Protein AF-A0AAD3GYH7-F1 (afdb_monomer_lite)

Radius of gyration: 20.12 Å; chains: 1; bounding box: 69×31×52 Å

Organism: NCBI:txid426638

Sequence (282 aa):
MHFDVDAKTNSNLFSILFFPHLLLQLSGFHFHIPSVRHPDGNRIWPQYRFEAILFFGRCIALLGLAWMRKVATFQSDGKDKSRPSIFPSFLIAMITTAGADIVASNYKKLGKNSRTLRDLNGPKGAILLMSSSLFHATLHSIMTCDRLSVQFAALSVVQLSAFGMTLRRKTIITQRQGVALYGLVLILGMIVIISELKRDETLYFGLTFGNIAALLRFHFRMNKYILWTAVAFFVSKMMQEQGFITVDEEWHVPSAVTTLILISYAIRYDWVLRKKLSLQQG

Secondary structure (DSSP, 8-state):
------HHHHHHHHHHHHHHHHHHHHHTTTS---SS--TT----SHHHHHHHHHHHHHHHHHHHHHHHHHHHHHHTTT---PPPPSHHHHHHHHHHHHHHHHHHHHHHHTT----TTTT-SS-HHHHHHHHHHHHHHHHHHHHTTT-HHHHHHHHHHHHHHHHHHHHHHTTSS-HHHHHHHHHHHHHHHHHHHHHHHHHTT-HHHHHHHHHHHHHHHHHS---HHHHHHHHHHHHHHHHHHS-HHHHHHHTHHHHHHHHHHHHHHHHHHHHHHHHHHHHT--

pLDDT: mean 87.56, std 10.87, range [31.67, 98.0]

Foldseek 3Di:
DDPPQPPVNLVVVCCVVVVVLVVLLVVLVVDDFDCADDPQLDPGHDLSNQLLVLLLVLLVQLLVQLSVVVVVCVVPVVPDPQDDQLVSNLVSLVVSVVSSVVSQVVCVVVVRHDDRLCSHPDQQLLSLVVVLLVLLLSLLSSVVSNPNQLSVLSSQLSSQLSVLVVCVVVVVDDSVVSSVSNVVSSVSSVVSSQVVCVVQLCNLVSLLLSLVLSCCCPPVVDDNVVSSVVSSVVVSVCSVPDPRNVPNVVSNVSNVVSVVVSSVVSVVVSVVVVVVVVVVVD

Structure (mmCIF, N/CA/C/O backbone):
data_AF-A0AAD3GYH7-F1
#
_entry.id   AF-A0AAD3GYH7-F1
#
loop_
_atom_site.group_PDB
_atom_site.id
_atom_site.type_symbol
_atom_site.label_atom_id
_atom_site.label_alt_id
_atom_site.label_comp_id
_atom_site.label_asym_id
_atom_site.label_entity_id
_atom_site.label_seq_id
_atom_site.pdbx_PDB_ins_code
_atom_site.Cartn_x
_atom_site.Cartn_y
_atom_site.Cartn_z
_atom_site.occupancy
_atom_site.B_iso_or_equiv
_atom_site.auth_seq_id
_atom_site.auth_comp_id
_atom_site.auth_asym_id
_atom_site.auth_atom_id
_atom_site.pdbx_PDB_model_num
ATOM 1 N N . MET A 1 1 ? 28.996 11.776 -8.123 1.00 31.67 1 MET A N 1
ATOM 2 C CA . MET A 1 1 ? 29.877 11.282 -7.046 1.00 31.67 1 MET A CA 1
ATOM 3 C C . MET A 1 1 ? 29.583 9.796 -6.878 1.00 31.67 1 MET A C 1
ATOM 5 O O . MET A 1 1 ? 28.601 9.442 -6.238 1.00 31.67 1 MET A O 1
ATOM 9 N N . HIS A 1 2 ? 30.321 8.942 -7.593 1.00 36.72 2 HIS A N 1
ATOM 10 C CA . HIS A 1 2 ? 30.209 7.488 -7.459 1.00 36.72 2 HIS A CA 1
ATOM 11 C C . HIS A 1 2 ? 30.945 7.113 -6.174 1.00 36.72 2 HIS A C 1
ATOM 13 O O . HIS A 1 2 ? 32.164 7.219 -6.114 1.00 36.72 2 HIS A O 1
ATOM 19 N N . PHE A 1 3 ? 30.209 6.775 -5.119 1.00 38.88 3 PHE A N 1
ATOM 20 C CA . PHE A 1 3 ? 30.824 6.137 -3.966 1.00 38.88 3 PHE A CA 1
ATOM 21 C C . PHE A 1 3 ? 31.056 4.673 -4.342 1.00 38.88 3 PHE A C 1
ATOM 23 O O . PHE A 1 3 ? 30.101 3.894 -4.362 1.00 38.88 3 PHE A O 1
ATOM 30 N N . ASP A 1 4 ? 32.302 4.314 -4.650 1.00 45.38 4 ASP A N 1
ATOM 31 C CA . ASP A 1 4 ? 32.760 2.924 -4.590 1.00 45.38 4 ASP A CA 1
ATOM 32 C C . ASP A 1 4 ? 32.765 2.510 -3.119 1.00 45.38 4 ASP A C 1
ATOM 34 O O . ASP A 1 4 ? 33.737 2.653 -2.381 1.00 45.38 4 ASP A O 1
ATOM 38 N N . VAL A 1 5 ? 31.589 2.109 -2.646 1.00 54.34 5 VAL A N 1
ATOM 39 C CA . VAL A 1 5 ? 31.423 1.571 -1.304 1.00 54.34 5 VAL A CA 1
ATOM 40 C C . VAL A 1 5 ? 31.742 0.088 -1.385 1.00 54.34 5 VAL A C 1
ATOM 42 O O . VAL A 1 5 ? 30.937 -0.680 -1.917 1.00 54.34 5 VAL A O 1
ATOM 45 N N . ASP A 1 6 ? 32.890 -0.313 -0.836 1.00 63.69 6 ASP A N 1
ATOM 46 C CA . ASP A 1 6 ? 33.255 -1.720 -0.661 1.00 63.69 6 ASP A CA 1
ATOM 47 C C . ASP A 1 6 ? 32.076 -2.530 -0.100 1.00 63.69 6 ASP A C 1
ATOM 49 O O . ASP A 1 6 ? 31.349 -2.083 0.798 1.00 63.69 6 ASP A O 1
ATOM 53 N N . ALA A 1 7 ? 31.901 -3.766 -0.578 1.00 60.34 7 ALA A N 1
ATOM 54 C CA . ALA A 1 7 ? 30.826 -4.668 -0.144 1.00 60.34 7 ALA A CA 1
ATOM 55 C C . ALA A 1 7 ? 30.747 -4.823 1.393 1.00 60.34 7 ALA A C 1
ATOM 57 O O . ALA A 1 7 ? 29.662 -4.973 1.963 1.00 60.34 7 ALA A O 1
ATOM 58 N N . LYS A 1 8 ? 31.891 -4.707 2.082 1.00 60.88 8 LYS A N 1
ATOM 59 C CA . LYS A 1 8 ? 31.992 -4.729 3.547 1.00 60.88 8 LYS A CA 1
ATOM 60 C C . LYS A 1 8 ? 31.379 -3.482 4.200 1.00 60.88 8 LYS A C 1
ATOM 62 O O . LYS A 1 8 ? 30.629 -3.599 5.169 1.00 60.88 8 LYS A O 1
ATOM 67 N N . THR A 1 9 ? 31.625 -2.302 3.638 1.00 68.81 9 THR A N 1
ATOM 68 C CA . THR A 1 9 ? 31.026 -1.033 4.084 1.00 68.81 9 THR A CA 1
ATOM 69 C C . THR A 1 9 ? 29.514 -1.029 3.842 1.00 68.81 9 THR A C 1
ATOM 71 O O . THR A 1 9 ? 28.746 -0.581 4.694 1.00 68.81 9 THR A O 1
ATOM 74 N N . ASN A 1 10 ? 29.069 -1.645 2.745 1.00 67.69 10 ASN A N 1
ATOM 75 C CA . ASN A 1 10 ? 27.655 -1.847 2.438 1.00 67.69 10 ASN A CA 1
ATOM 76 C C . ASN A 1 10 ? 26.942 -2.719 3.497 1.00 67.69 10 ASN A C 1
ATOM 78 O O . ASN A 1 10 ? 25.872 -2.346 3.979 1.00 67.69 10 ASN A O 1
ATOM 82 N N . SER A 1 11 ? 27.538 -3.836 3.928 1.00 71.06 11 SER A N 1
ATOM 83 C CA . SER A 1 11 ? 26.951 -4.703 4.970 1.00 71.06 11 SER A CA 1
ATOM 84 C C . SER A 1 11 ? 26.771 -3.992 6.320 1.00 71.06 11 SER A C 1
ATOM 86 O O . SER A 1 11 ? 25.755 -4.169 7.004 1.00 71.06 11 SER A O 1
ATOM 88 N N . ASN A 1 12 ? 27.739 -3.155 6.704 1.00 77.19 12 ASN A N 1
ATOM 89 C CA . ASN A 1 12 ? 27.665 -2.383 7.944 1.00 77.19 12 ASN A CA 1
ATOM 90 C C . ASN A 1 12 ? 26.572 -1.311 7.868 1.00 77.19 12 ASN A C 1
ATOM 92 O O . ASN A 1 12 ? 25.787 -1.166 8.805 1.00 77.19 12 ASN A O 1
ATOM 96 N N . LEU A 1 13 ? 26.462 -0.617 6.731 1.00 75.06 13 LEU A N 1
ATOM 97 C CA . LEU A 1 13 ? 25.421 0.383 6.501 1.00 75.06 13 LEU A CA 1
ATOM 98 C C . LEU A 1 13 ? 24.018 -0.234 6.569 1.00 75.06 13 LEU A C 1
ATOM 100 O O . LEU A 1 13 ? 23.128 0.328 7.205 1.00 75.06 13 LEU A O 1
ATOM 104 N N . PHE A 1 14 ? 23.826 -1.408 5.959 1.00 75.44 14 PHE A N 1
ATOM 105 C CA . PHE A 1 14 ? 22.552 -2.121 6.020 1.00 75.44 14 PHE A CA 1
ATOM 106 C C . PHE A 1 14 ? 22.160 -2.429 7.467 1.00 75.44 14 PHE A C 1
ATOM 108 O O . PHE A 1 14 ? 21.047 -2.116 7.880 1.00 75.44 14 PHE A O 1
ATOM 115 N N . SER A 1 15 ? 23.091 -2.964 8.261 1.00 80.44 15 SER A N 1
ATOM 116 C CA . SER A 1 15 ? 22.850 -3.271 9.675 1.00 80.44 15 SER A CA 1
ATOM 117 C C . SER A 1 15 ? 22.508 -2.021 10.492 1.00 80.44 15 SER A C 1
ATOM 119 O O . SER A 1 15 ? 21.540 -2.038 11.251 1.00 80.44 15 SER A O 1
ATOM 121 N N . ILE A 1 16 ? 23.244 -0.921 10.299 1.00 81.88 16 ILE A N 1
ATOM 122 C CA . ILE A 1 16 ? 23.022 0.350 11.009 1.00 81.88 16 ILE A CA 1
ATOM 123 C C . ILE A 1 16 ? 21.661 0.957 10.661 1.00 81.88 16 ILE A C 1
ATOM 125 O O . ILE A 1 16 ? 20.984 1.480 11.541 1.00 81.88 16 ILE A O 1
ATOM 129 N N . LEU A 1 17 ? 21.236 0.873 9.400 1.00 76.56 17 LEU A N 1
ATOM 130 C CA . LEU A 1 17 ? 19.927 1.373 8.985 1.00 76.56 17 LEU A CA 1
ATOM 131 C C . LEU A 1 17 ? 18.797 0.459 9.467 1.00 76.56 17 LEU A C 1
ATOM 133 O O . LEU A 1 17 ? 17.743 0.935 9.869 1.00 76.56 17 LEU A O 1
ATOM 137 N N . PHE A 1 18 ? 19.003 -0.856 9.451 1.00 81.38 18 PHE A N 1
ATOM 138 C CA . PHE A 1 18 ? 17.955 -1.839 9.706 1.00 81.38 18 PHE A CA 1
ATOM 139 C C . PHE A 1 18 ? 17.671 -2.070 11.192 1.00 81.38 18 PHE A C 1
ATOM 141 O O . PHE A 1 18 ? 16.513 -2.150 11.615 1.00 81.38 18 PHE A O 1
ATOM 148 N N . PHE A 1 19 ? 18.726 -2.197 11.996 1.00 85.50 19 PHE A N 1
ATOM 149 C CA . PHE A 1 19 ? 18.620 -2.615 13.389 1.00 85.50 19 PHE A CA 1
ATOM 150 C C . PHE A 1 19 ? 17.779 -1.658 14.252 1.00 85.50 19 PHE A C 1
ATOM 152 O O . PHE A 1 19 ? 16.922 -2.151 14.991 1.00 85.50 19 PHE A O 1
ATOM 159 N N . PRO A 1 20 ? 17.890 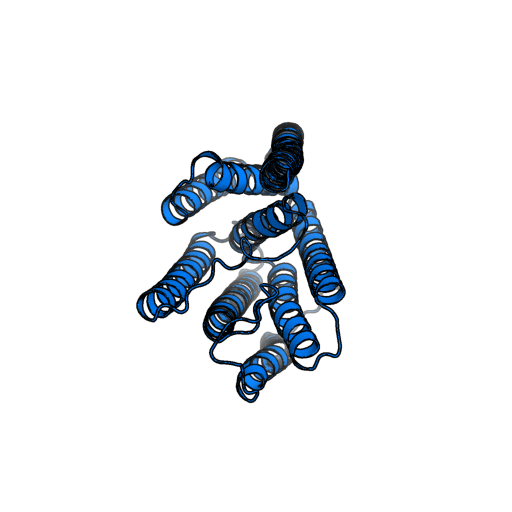-0.318 14.120 1.00 87.69 20 PRO A N 1
ATOM 160 C CA . PRO A 1 20 ? 17.022 0.609 14.841 1.00 87.69 20 PRO A CA 1
ATOM 161 C C . PRO A 1 20 ? 15.541 0.403 14.518 1.00 87.69 20 PRO A C 1
ATOM 163 O O . PRO A 1 20 ? 14.705 0.430 15.420 1.00 87.69 20 PRO A O 1
ATOM 166 N N . HIS A 1 21 ? 15.198 0.133 13.253 1.00 88.31 21 HIS A N 1
ATOM 167 C CA . HIS A 1 21 ? 13.814 -0.125 12.861 1.00 88.31 21 HIS A CA 1
ATOM 168 C C . HIS A 1 21 ? 13.286 -1.439 13.453 1.00 88.31 21 HIS A C 1
ATOM 170 O O . HIS A 1 21 ? 12.141 -1.490 13.909 1.00 88.31 21 HIS A O 1
ATOM 176 N N . LEU A 1 22 ? 14.110 -2.488 13.494 1.00 86.56 22 LEU A N 1
ATOM 177 C CA . LEU A 1 22 ? 13.747 -3.749 14.139 1.00 86.56 22 LEU A CA 1
ATOM 178 C C . LEU A 1 22 ? 13.536 -3.576 15.645 1.00 86.56 22 LEU A C 1
ATOM 180 O O . LEU A 1 22 ? 12.490 -3.968 16.162 1.00 86.56 22 LEU A O 1
ATOM 184 N N . LEU A 1 23 ? 14.488 -2.948 16.338 1.00 89.44 23 LEU A N 1
ATOM 185 C CA . LEU A 1 23 ? 14.382 -2.683 17.773 1.00 89.44 23 LEU A CA 1
ATOM 186 C C . LEU A 1 23 ? 13.157 -1.829 18.097 1.00 89.44 23 LEU A C 1
ATOM 188 O O . LEU A 1 23 ? 12.423 -2.140 19.035 1.00 89.44 23 LEU A O 1
ATOM 192 N N . LEU A 1 24 ? 12.888 -0.798 17.292 1.00 88.88 24 LEU A N 1
ATOM 193 C CA . LEU A 1 24 ? 11.710 0.043 17.461 1.00 88.88 24 LEU A CA 1
ATOM 194 C C . LEU A 1 24 ? 10.422 -0.783 17.336 1.00 88.88 24 LEU A C 1
ATOM 196 O O . LEU A 1 24 ? 9.531 -0.659 18.178 1.00 88.88 24 LEU A O 1
ATOM 200 N N . GLN A 1 25 ? 10.334 -1.681 16.350 1.00 89.25 25 GLN A N 1
ATOM 201 C CA . GLN A 1 25 ? 9.168 -2.550 16.182 1.00 89.25 25 GLN A CA 1
ATOM 202 C C . GLN A 1 25 ? 9.003 -3.531 17.355 1.00 89.25 25 GLN A C 1
ATOM 204 O O . GLN A 1 25 ? 7.888 -3.714 17.853 1.00 89.25 25 GLN A O 1
ATOM 209 N N . LEU A 1 26 ? 10.098 -4.135 17.825 1.00 87.56 26 LEU A N 1
ATOM 210 C CA . LEU A 1 26 ? 10.089 -5.070 18.954 1.00 87.56 26 LEU A CA 1
ATOM 211 C C . LEU A 1 26 ? 9.743 -4.371 20.276 1.00 87.56 26 LEU A C 1
ATOM 213 O O . LEU A 1 26 ? 8.985 -4.914 21.080 1.00 87.56 26 LEU A O 1
ATOM 217 N N . SER A 1 27 ? 10.188 -3.126 20.468 1.00 89.06 27 SER A N 1
ATOM 218 C CA . SER A 1 27 ? 9.840 -2.326 21.649 1.00 89.06 27 SER A CA 1
ATOM 219 C C . SER A 1 27 ? 8.322 -2.118 21.790 1.00 89.06 27 SER A C 1
ATOM 221 O O . SER A 1 27 ? 7.795 -2.026 22.900 1.00 89.06 27 SER A O 1
ATOM 223 N N . GLY A 1 28 ? 7.577 -2.149 20.676 1.00 84.62 28 GLY A N 1
ATOM 224 C CA . GLY A 1 28 ? 6.115 -2.045 20.647 1.00 84.62 28 GLY A CA 1
ATOM 225 C C . GLY A 1 28 ? 5.370 -3.164 21.396 1.00 84.62 28 GLY A C 1
ATOM 226 O O . GLY A 1 28 ? 4.203 -2.983 21.774 1.00 84.62 28 GLY A O 1
ATOM 227 N N . PHE A 1 29 ? 6.022 -4.306 21.639 1.00 85.69 29 PHE A N 1
ATOM 228 C CA . PHE A 1 29 ? 5.454 -5.432 22.388 1.00 85.69 29 PHE A CA 1
ATOM 229 C C . PHE A 1 29 ? 5.554 -5.279 23.897 1.00 85.69 29 PHE A C 1
ATOM 231 O O . PHE A 1 29 ? 4.717 -5.841 24.600 1.00 85.69 29 PHE A O 1
ATOM 238 N N . HIS A 1 30 ? 6.518 -4.497 24.385 1.00 88.69 30 HIS A N 1
ATOM 239 C CA . HIS A 1 30 ? 6.674 -4.247 25.815 1.00 88.69 30 HIS A CA 1
ATOM 240 C C . HIS A 1 30 ? 5.429 -3.572 26.410 1.00 88.69 30 HIS A C 1
ATOM 242 O O . HIS A 1 30 ? 5.091 -3.753 27.576 1.00 88.69 30 HIS A O 1
ATOM 248 N N . PHE A 1 31 ? 4.695 -2.813 25.598 1.00 85.94 31 PHE A N 1
ATOM 249 C CA . PHE A 1 31 ? 3.517 -2.113 26.073 1.00 85.94 31 PHE A CA 1
ATOM 250 C C . PHE A 1 31 ? 2.284 -3.013 26.183 1.00 85.94 31 PHE A C 1
ATOM 252 O O . PHE A 1 31 ? 1.927 -3.727 25.245 1.00 85.94 31 PHE A O 1
ATOM 259 N N . HIS A 1 32 ? 1.538 -2.873 27.275 1.00 88.00 32 HIS A N 1
ATOM 260 C CA . HIS A 1 32 ? 0.210 -3.466 27.393 1.00 88.00 32 HIS A CA 1
ATOM 261 C C . HIS A 1 32 ? -0.772 -2.822 26.389 1.00 88.00 32 HIS A C 1
ATOM 263 O O . HIS A 1 32 ? -0.746 -1.608 26.152 1.00 88.00 32 HIS A O 1
ATOM 269 N N . ILE A 1 33 ? -1.621 -3.639 25.761 1.00 86.62 33 ILE A N 1
ATOM 270 C CA . ILE A 1 33 ? -2.699 -3.198 24.862 1.00 86.62 33 ILE A CA 1
ATOM 271 C C . ILE A 1 33 ? -4.007 -3.806 25.377 1.00 86.62 33 ILE A C 1
ATOM 273 O O . ILE A 1 33 ? -4.013 -4.997 25.691 1.00 86.62 33 ILE A O 1
ATOM 277 N N . PRO A 1 34 ? -5.103 -3.026 25.442 1.00 85.44 34 PRO A N 1
ATOM 278 C CA . PRO A 1 34 ? -6.400 -3.541 25.863 1.00 85.44 34 PRO A CA 1
ATOM 279 C C . PRO A 1 34 ? -6.853 -4.701 24.972 1.00 85.44 34 PRO A C 1
ATOM 281 O O . PRO A 1 34 ? -6.629 -4.703 23.764 1.00 85.44 34 PRO A O 1
ATOM 284 N N . SER A 1 35 ? -7.524 -5.689 25.560 1.00 83.44 35 SER A N 1
ATOM 285 C CA . SER A 1 35 ? -7.998 -6.888 24.852 1.00 83.44 35 SER A CA 1
ATOM 286 C C . SER A 1 35 ? -9.166 -6.620 23.893 1.00 83.44 35 SER A C 1
ATOM 288 O O . SER A 1 35 ? -9.481 -7.473 23.058 1.00 83.44 35 SER A O 1
ATOM 290 N N . VAL A 1 36 ? -9.787 -5.443 24.005 1.00 77.00 36 VAL A N 1
ATOM 291 C CA . VAL A 1 36 ? -10.938 -4.987 23.222 1.00 77.00 36 VAL A CA 1
ATOM 292 C C . VAL A 1 36 ? -10.601 -3.658 22.546 1.00 77.00 36 VAL A C 1
ATOM 294 O O . VAL A 1 36 ? -9.826 -2.852 23.062 1.00 77.00 36 VAL A O 1
ATOM 297 N N . ARG A 1 37 ? -11.178 -3.439 21.362 1.00 76.06 37 ARG A N 1
ATOM 298 C CA . ARG A 1 37 ? -11.007 -2.209 20.587 1.00 76.06 37 ARG A CA 1
ATOM 299 C C . ARG A 1 37 ? -11.599 -1.005 21.323 1.00 76.06 37 ARG A C 1
ATOM 301 O O . ARG A 1 37 ? -12.655 -1.100 21.939 1.00 76.06 37 ARG A O 1
ATOM 308 N N . HIS A 1 38 ? -10.947 0.145 21.182 1.00 79.25 38 HIS A N 1
ATOM 309 C CA . HIS A 1 38 ? -11.469 1.414 21.681 1.00 79.25 38 HIS A CA 1
ATOM 310 C C . HIS A 1 38 ? -12.817 1.773 21.001 1.00 79.25 38 HIS A C 1
ATOM 312 O O . HIS A 1 38 ? -12.898 1.636 19.774 1.00 79.25 38 HIS A O 1
ATOM 318 N N . PRO A 1 39 ? -13.833 2.281 21.735 1.00 80.56 39 PRO A N 1
ATOM 319 C CA . PRO A 1 39 ? -15.170 2.599 21.199 1.00 80.56 39 PRO A CA 1
ATOM 320 C C . PRO A 1 39 ? -15.171 3.495 19.951 1.00 80.56 39 PRO A C 1
ATOM 322 O O . PRO A 1 39 ? -15.914 3.259 19.007 1.00 80.56 39 PRO A O 1
ATOM 325 N N . ASP A 1 40 ? -14.259 4.466 19.897 1.00 78.50 40 ASP A N 1
ATOM 326 C CA . ASP A 1 40 ? -14.018 5.367 18.757 1.00 78.50 40 ASP A CA 1
ATOM 327 C C . ASP A 1 40 ? -13.674 4.683 17.414 1.00 78.50 40 ASP A C 1
ATOM 329 O O . ASP A 1 40 ? -13.492 5.359 16.397 1.00 78.50 40 ASP A O 1
ATOM 333 N N . GLY A 1 41 ? -13.470 3.364 17.399 1.00 75.38 41 GLY A N 1
ATOM 334 C CA . GLY A 1 41 ? -12.997 2.636 16.224 1.00 75.38 41 GLY A CA 1
ATOM 335 C C . GLY A 1 41 ? -11.491 2.796 15.979 1.00 75.38 41 GLY A C 1
ATOM 336 O O . GLY A 1 41 ? -10.982 2.402 14.927 1.00 75.38 41 GLY A O 1
ATOM 337 N N . ASN A 1 42 ? -10.731 3.333 16.937 1.00 74.25 42 ASN A N 1
ATOM 338 C CA . ASN A 1 42 ? -9.272 3.389 16.829 1.00 74.25 42 ASN A CA 1
ATOM 339 C C . ASN A 1 42 ? -8.649 1.984 16.850 1.00 74.25 42 ASN A C 1
ATOM 341 O O . ASN A 1 42 ? -9.162 1.050 17.463 1.00 74.25 42 ASN A O 1
ATOM 345 N N . ARG A 1 43 ? -7.515 1.833 16.161 1.00 70.44 43 ARG A N 1
ATOM 346 C CA . ARG A 1 43 ? -6.848 0.545 15.897 1.00 70.44 43 ARG A CA 1
ATOM 347 C C . ARG A 1 43 ? -5.882 0.109 17.007 1.00 70.44 43 ARG A C 1
ATOM 349 O O . ARG A 1 43 ? -4.841 -0.474 16.740 1.00 70.44 43 ARG A O 1
ATOM 356 N N . ILE A 1 44 ? -6.222 0.367 18.265 1.00 76.06 44 ILE A N 1
ATOM 357 C CA . ILE A 1 44 ? -5.370 0.015 19.411 1.00 76.06 44 ILE A CA 1
ATOM 358 C C . ILE A 1 44 ? -5.885 -1.292 20.010 1.00 76.06 44 ILE A C 1
ATOM 360 O O . ILE A 1 44 ? -6.691 -1.266 20.933 1.00 76.06 44 ILE A O 1
ATOM 364 N N . TRP A 1 45 ? -5.486 -2.428 19.434 1.00 80.94 45 TRP A N 1
ATOM 365 C CA . TRP A 1 45 ? -5.918 -3.749 19.902 1.00 80.94 45 TRP A CA 1
ATOM 366 C C . TRP A 1 45 ? -5.020 -4.887 19.362 1.00 80.94 45 TRP A C 1
ATOM 368 O O . TRP A 1 45 ? -4.235 -4.651 18.435 1.00 80.94 45 TRP A O 1
ATOM 378 N N . PRO A 1 46 ? -5.105 -6.118 19.906 1.00 87.88 46 PRO A N 1
ATOM 379 C CA . PRO A 1 46 ? -4.143 -7.179 19.613 1.00 87.88 46 PRO A CA 1
ATOM 380 C C . PRO A 1 46 ? -4.087 -7.629 18.145 1.00 87.88 46 PRO A C 1
ATOM 382 O O . PRO A 1 46 ? -2.985 -7.780 17.625 1.00 87.88 46 PRO A O 1
ATOM 385 N N . GLN A 1 47 ? -5.217 -7.770 17.434 1.00 88.94 47 GLN A N 1
ATOM 386 C CA . GLN A 1 47 ? -5.201 -8.155 16.008 1.00 88.94 47 GLN A CA 1
ATOM 387 C C . GLN A 1 47 ? -4.381 -7.168 15.176 1.00 88.94 47 GLN A C 1
ATOM 389 O O . GLN A 1 47 ? -3.547 -7.580 14.375 1.00 88.94 47 GLN A O 1
ATOM 394 N N . TYR A 1 48 ? -4.571 -5.866 15.411 1.00 87.12 48 TYR A N 1
ATOM 395 C CA . TYR A 1 48 ? -3.833 -4.841 14.684 1.00 87.12 48 TYR A CA 1
ATOM 396 C C . TYR A 1 48 ? -2.324 -4.942 14.934 1.00 87.12 48 TYR A C 1
ATOM 398 O O . TYR A 1 48 ? -1.539 -4.766 14.008 1.00 87.12 48 TYR A O 1
ATOM 406 N N . ARG A 1 49 ? -1.895 -5.258 16.166 1.00 89.44 49 ARG A N 1
ATOM 407 C CA . ARG A 1 49 ? -0.472 -5.488 16.468 1.00 89.44 49 ARG A CA 1
ATOM 408 C C . ARG A 1 49 ? 0.090 -6.626 15.610 1.00 89.44 49 ARG A C 1
ATOM 410 O O . ARG A 1 49 ? 1.141 -6.444 15.003 1.00 89.44 49 ARG A O 1
ATOM 417 N N . PHE A 1 50 ? -0.613 -7.758 15.535 1.00 91.44 50 PHE A N 1
ATOM 418 C CA . PHE A 1 50 ? -0.221 -8.901 14.701 1.00 91.44 50 PHE A CA 1
ATOM 419 C C . PHE A 1 50 ? -0.164 -8.553 13.211 1.00 91.44 50 PHE A C 1
ATOM 421 O O . PHE A 1 50 ? 0.823 -8.861 12.548 1.00 91.44 50 PHE A O 1
ATOM 428 N N . GLU A 1 51 ? -1.162 -7.836 12.697 1.00 91.50 51 GLU A N 1
ATOM 429 C CA . GLU A 1 51 ? -1.143 -7.333 11.321 1.00 91.50 51 GLU A CA 1
ATOM 430 C C . GLU A 1 51 ? 0.045 -6.391 11.076 1.00 91.50 51 GLU A C 1
ATOM 432 O O . GLU A 1 51 ? 0.755 -6.542 10.085 1.00 91.50 51 GLU A O 1
ATOM 437 N N . ALA A 1 52 ? 0.317 -5.459 11.992 1.00 90.81 52 ALA A N 1
ATOM 438 C CA . ALA A 1 52 ? 1.429 -4.519 11.875 1.00 90.81 52 ALA A CA 1
ATOM 439 C C . ALA A 1 52 ? 2.792 -5.226 11.808 1.00 90.81 52 ALA A C 1
ATOM 441 O O . ALA A 1 52 ? 3.655 -4.790 11.052 1.00 90.81 52 ALA A O 1
ATOM 442 N N . ILE A 1 53 ? 2.977 -6.333 12.535 1.00 92.75 53 ILE A N 1
ATOM 443 C CA . ILE A 1 53 ? 4.195 -7.158 12.454 1.00 92.75 53 ILE A CA 1
ATOM 444 C C . ILE A 1 53 ? 4.331 -7.799 11.075 1.00 92.75 53 ILE A C 1
ATOM 446 O O . ILE A 1 53 ? 5.424 -7.807 10.516 1.00 92.75 53 ILE A O 1
ATOM 450 N N . LEU A 1 54 ? 3.237 -8.300 10.498 1.00 95.25 54 LEU A N 1
ATOM 451 C CA . LEU A 1 54 ? 3.259 -8.878 9.154 1.00 95.25 54 LEU A CA 1
ATOM 452 C C . LEU A 1 54 ? 3.609 -7.823 8.098 1.00 95.25 54 LEU A C 1
ATOM 454 O O . LEU A 1 54 ? 4.438 -8.080 7.227 1.00 95.25 54 LEU A O 1
ATOM 458 N N . PHE A 1 55 ? 3.034 -6.620 8.192 1.00 94.12 55 PHE A N 1
ATOM 459 C CA . PHE A 1 55 ? 3.371 -5.513 7.291 1.00 94.12 55 PHE A CA 1
ATOM 460 C C . PHE A 1 55 ? 4.799 -4.997 7.496 1.00 94.12 55 PHE A C 1
ATOM 462 O O . PHE A 1 55 ? 5.471 -4.675 6.518 1.00 94.12 55 PHE A O 1
ATOM 469 N N . PHE A 1 56 ? 5.290 -4.961 8.734 1.00 94.69 56 PHE A N 1
ATOM 470 C CA . PHE A 1 56 ? 6.694 -4.678 9.025 1.00 94.69 56 PHE A CA 1
ATOM 471 C C . PHE A 1 56 ? 7.604 -5.729 8.374 1.00 94.69 56 PHE A C 1
ATOM 473 O O . PHE A 1 56 ? 8.504 -5.372 7.617 1.00 94.69 56 PHE A O 1
ATOM 480 N N . GLY A 1 57 ? 7.310 -7.017 8.578 1.00 95.12 57 GLY A N 1
ATOM 481 C CA . GLY A 1 57 ? 8.034 -8.132 7.966 1.00 95.12 57 GLY A CA 1
ATOM 482 C C . GLY A 1 57 ? 8.040 -8.064 6.438 1.00 95.12 57 GLY A C 1
ATOM 483 O O . GLY A 1 57 ? 9.079 -8.292 5.827 1.00 95.12 57 GLY A O 1
ATOM 484 N N . ARG A 1 58 ? 6.925 -7.649 5.818 1.00 95.94 58 ARG A N 1
ATOM 485 C CA . ARG A 1 58 ? 6.851 -7.355 4.376 1.00 95.94 58 ARG A CA 1
ATOM 486 C C . ARG A 1 58 ? 7.888 -6.321 3.955 1.00 95.94 58 ARG A C 1
ATOM 488 O O . ARG A 1 58 ? 8.623 -6.549 3.002 1.00 95.94 58 ARG A O 1
ATOM 495 N N . CYS A 1 59 ? 7.926 -5.182 4.648 1.00 94.81 59 CYS A N 1
ATOM 496 C CA . CYS A 1 59 ? 8.827 -4.079 4.314 1.00 94.81 59 CYS A CA 1
ATOM 497 C C . CYS A 1 59 ? 10.290 -4.499 4.483 1.00 94.81 59 CYS A C 1
ATOM 499 O O . CYS A 1 59 ? 11.101 -4.227 3.608 1.00 94.81 59 CYS A O 1
ATOM 501 N N . ILE A 1 60 ? 10.604 -5.232 5.554 1.00 93.94 60 ILE A N 1
ATOM 502 C CA . ILE A 1 60 ? 11.924 -5.828 5.783 1.00 93.94 60 ILE A CA 1
ATOM 503 C C . ILE A 1 60 ? 12.317 -6.798 4.665 1.00 93.94 60 ILE A C 1
ATOM 505 O O . ILE A 1 60 ? 13.419 -6.695 4.131 1.00 93.94 60 ILE A O 1
ATOM 509 N N . ALA A 1 61 ? 11.428 -7.717 4.284 1.00 95.44 61 ALA A N 1
ATOM 510 C CA . ALA A 1 61 ? 11.707 -8.698 3.241 1.00 95.44 61 ALA A CA 1
ATOM 511 C C . ALA A 1 61 ? 11.933 -8.027 1.877 1.00 95.44 61 ALA A C 1
ATOM 513 O O . ALA A 1 61 ? 12.860 -8.389 1.157 1.00 95.44 61 ALA A O 1
ATOM 514 N N . LEU A 1 62 ? 11.131 -7.010 1.541 1.00 95.44 62 LEU A N 1
ATOM 515 C CA . LEU A 1 62 ? 11.308 -6.230 0.314 1.00 95.44 62 LEU A CA 1
ATOM 516 C C . LEU A 1 62 ? 12.575 -5.371 0.346 1.00 95.44 62 LEU A C 1
ATOM 518 O O . LEU A 1 62 ? 13.240 -5.242 -0.676 1.00 95.44 62 LEU A O 1
ATOM 522 N N . LEU A 1 63 ? 12.941 -4.815 1.502 1.00 93.38 63 LEU A N 1
ATOM 523 C CA . LEU A 1 63 ? 14.195 -4.084 1.668 1.00 93.38 63 LEU A CA 1
ATOM 524 C C . LEU A 1 63 ? 15.402 -5.014 1.476 1.00 93.38 63 LEU A C 1
ATOM 526 O O . LEU A 1 63 ? 16.338 -4.658 0.765 1.00 93.38 63 LEU A O 1
ATOM 530 N N . GLY A 1 64 ? 15.353 -6.221 2.048 1.00 92.31 64 GLY A N 1
ATOM 531 C CA . GLY A 1 64 ? 16.357 -7.262 1.829 1.00 92.31 64 GLY A CA 1
ATOM 532 C C . GLY A 1 64 ? 16.438 -7.690 0.362 1.00 92.31 64 GLY A C 1
ATOM 533 O O . GLY A 1 64 ? 17.529 -7.793 -0.188 1.00 92.31 64 GLY A O 1
ATOM 534 N N . LEU A 1 65 ? 15.295 -7.856 -0.311 1.00 94.31 65 LEU A N 1
ATOM 535 C CA . LEU A 1 65 ? 15.239 -8.154 -1.744 1.00 94.31 65 LEU A CA 1
ATOM 536 C C . LEU A 1 65 ? 15.873 -7.043 -2.595 1.00 94.31 65 LEU A C 1
ATOM 538 O O . LEU A 1 65 ? 16.696 -7.336 -3.464 1.00 94.31 65 LEU A O 1
ATOM 542 N N . ALA A 1 66 ? 15.527 -5.782 -2.330 1.00 92.31 66 ALA A N 1
ATOM 543 C CA . ALA A 1 66 ? 16.105 -4.624 -3.007 1.00 92.31 66 ALA A CA 1
ATOM 544 C C . ALA A 1 66 ? 17.622 -4.540 -2.783 1.00 92.31 66 ALA A C 1
ATOM 546 O O . ALA A 1 66 ? 18.381 -4.286 -3.717 1.00 92.31 66 ALA A O 1
ATOM 547 N N . TRP A 1 67 ? 18.071 -4.812 -1.556 1.00 89.69 67 TRP A N 1
ATOM 548 C CA . TRP A 1 67 ? 19.484 -4.849 -1.203 1.00 89.69 67 TRP A CA 1
ATOM 549 C C . TRP A 1 67 ? 20.247 -5.940 -1.960 1.00 89.69 67 TRP A C 1
ATOM 551 O O . TRP A 1 67 ? 21.252 -5.643 -2.602 1.00 89.69 67 TRP A O 1
ATOM 561 N N . MET A 1 68 ? 19.750 -7.183 -1.945 1.00 89.81 68 MET A N 1
ATOM 562 C CA . MET A 1 68 ? 20.372 -8.305 -2.661 1.00 89.81 68 MET A CA 1
ATOM 563 C C . MET A 1 68 ? 20.510 -8.017 -4.156 1.00 89.81 68 MET A C 1
ATOM 565 O O . MET A 1 68 ? 21.558 -8.277 -4.740 1.00 89.81 68 MET A O 1
ATOM 569 N N . ARG A 1 69 ? 19.477 -7.430 -4.770 1.00 89.31 69 ARG A N 1
ATOM 570 C CA . ARG A 1 69 ? 19.511 -7.039 -6.185 1.00 89.31 69 ARG A CA 1
ATOM 571 C C . ARG A 1 69 ? 20.551 -5.966 -6.449 1.00 89.31 69 ARG A C 1
ATOM 573 O O . ARG A 1 69 ? 21.322 -6.106 -7.386 1.00 89.31 69 ARG A O 1
ATOM 580 N N . LYS A 1 70 ? 20.620 -4.944 -5.594 1.00 86.19 70 LYS A N 1
ATOM 581 C CA . LYS A 1 70 ? 21.629 -3.887 -5.701 1.00 86.19 70 LYS A CA 1
ATOM 582 C C . LYS A 1 70 ? 23.050 -4.459 -5.638 1.00 86.19 70 LYS A C 1
ATOM 584 O O . LYS A 1 70 ? 23.882 -4.080 -6.454 1.00 86.19 70 LYS A O 1
ATOM 589 N N . VAL A 1 71 ? 23.314 -5.391 -4.717 1.00 84.00 71 VAL A N 1
ATOM 590 C CA . VAL A 1 71 ? 24.613 -6.083 -4.612 1.00 84.00 71 VAL A CA 1
ATOM 591 C C . VAL A 1 71 ? 24.910 -6.906 -5.870 1.00 84.00 71 VAL A C 1
ATOM 593 O O . VAL A 1 71 ? 26.012 -6.807 -6.402 1.00 84.00 71 VAL A O 1
ATOM 596 N N . ALA A 1 72 ? 23.934 -7.658 -6.383 1.00 84.56 72 ALA A N 1
ATOM 597 C CA . ALA A 1 72 ? 24.102 -8.448 -7.604 1.00 84.56 72 ALA A CA 1
ATOM 598 C C . ALA A 1 72 ? 24.386 -7.571 -8.839 1.00 84.56 72 ALA A C 1
ATOM 600 O O . ALA A 1 72 ? 25.254 -7.900 -9.642 1.00 84.56 72 ALA A O 1
ATOM 601 N N . THR A 1 73 ? 23.713 -6.421 -8.973 1.00 81.62 73 THR A N 1
ATOM 602 C CA . THR A 1 73 ? 23.962 -5.473 -10.071 1.00 81.62 73 THR A CA 1
ATOM 603 C C . THR A 1 73 ? 25.384 -4.915 -10.034 1.00 81.62 73 THR A C 1
ATOM 605 O O . THR A 1 73 ? 26.005 -4.798 -11.088 1.00 81.62 73 THR A O 1
ATOM 608 N N . PHE A 1 74 ? 25.926 -4.616 -8.847 1.00 76.75 74 PHE A N 1
ATOM 609 C CA . PHE A 1 74 ? 27.319 -4.172 -8.715 1.00 76.75 74 PHE A CA 1
ATOM 610 C C . PHE A 1 74 ? 28.328 -5.238 -9.153 1.00 76.75 74 PHE A C 1
ATOM 612 O O . PHE A 1 74 ? 29.370 -4.891 -9.691 1.00 76.75 74 PHE A O 1
ATOM 619 N N . GLN A 1 75 ? 28.022 -6.522 -8.951 1.00 76.50 75 GLN A N 1
ATOM 620 C CA . GLN A 1 75 ? 28.908 -7.625 -9.337 1.00 76.50 75 GLN A CA 1
ATOM 621 C C . GLN A 1 75 ? 28.879 -7.937 -10.841 1.00 76.50 75 GLN A C 1
ATOM 623 O O . GLN A 1 75 ? 29.795 -8.576 -11.344 1.00 76.50 75 GLN A O 1
ATOM 628 N N . SER A 1 76 ? 27.839 -7.511 -11.563 1.00 73.12 76 SER A N 1
ATOM 629 C CA . SER A 1 76 ? 27.613 -7.884 -12.967 1.00 73.12 76 SER A CA 1
ATOM 630 C C . SER A 1 76 ? 28.192 -6.889 -13.995 1.00 73.12 76 SER A C 1
ATOM 632 O O . SER A 1 76 ? 27.761 -6.895 -15.154 1.00 73.12 76 SER A O 1
ATOM 634 N N . ASP A 1 77 ? 29.117 -6.005 -13.599 1.00 68.81 77 ASP A N 1
ATOM 635 C CA . ASP A 1 77 ? 29.732 -4.959 -14.447 1.00 68.81 77 ASP A CA 1
ATOM 636 C C . ASP A 1 77 ? 28.724 -4.099 -15.246 1.00 68.81 77 ASP A C 1
ATOM 638 O O . ASP A 1 77 ? 29.030 -3.560 -16.310 1.00 68.81 77 ASP A O 1
ATOM 642 N N . GLY A 1 78 ? 27.474 -3.992 -14.777 1.00 65.38 78 GLY A N 1
ATOM 643 C CA . GLY A 1 78 ? 26.412 -3.232 -15.447 1.00 65.38 78 GLY A CA 1
ATOM 644 C C . GLY A 1 78 ? 25.996 -3.743 -16.837 1.00 65.38 78 GLY A C 1
ATOM 645 O O . GLY A 1 78 ? 25.268 -3.036 -17.538 1.00 65.38 78 GLY A O 1
ATOM 646 N N . LYS A 1 79 ? 26.436 -4.943 -17.253 1.00 63.19 79 LYS A N 1
ATOM 647 C CA . LYS A 1 79 ? 26.126 -5.503 -18.584 1.00 63.19 79 LYS A CA 1
ATOM 648 C C . LYS A 1 79 ? 24.699 -6.035 -18.700 1.00 63.19 79 LYS A C 1
ATOM 650 O O . LYS A 1 79 ? 24.138 -6.003 -19.793 1.00 63.19 79 LYS A O 1
ATOM 655 N N . ASP A 1 80 ? 24.094 -6.465 -17.596 1.00 66.50 80 ASP A N 1
ATOM 656 C CA . ASP A 1 80 ? 22.701 -6.905 -17.579 1.00 66.50 80 ASP A CA 1
ATOM 657 C C . ASP A 1 80 ? 21.784 -5.764 -17.112 1.00 66.50 80 ASP A C 1
ATOM 659 O O . ASP A 1 80 ? 21.681 -5.454 -15.924 1.00 66.50 80 ASP A O 1
ATOM 663 N N . LYS A 1 81 ? 21.149 -5.089 -18.078 1.00 67.81 81 LYS A N 1
ATOM 664 C CA . LYS A 1 81 ? 20.140 -4.045 -17.830 1.00 67.81 81 LYS A CA 1
ATOM 665 C C . LYS A 1 81 ? 18.722 -4.616 -17.707 1.00 67.81 81 LYS A C 1
ATOM 667 O O . LYS A 1 81 ? 17.767 -3.836 -17.666 1.00 67.81 81 LYS A O 1
ATOM 672 N N . SER A 1 82 ? 18.550 -5.941 -17.687 1.00 75.31 82 SER A N 1
ATOM 673 C CA . SER A 1 82 ? 17.218 -6.527 -17.551 1.00 75.31 82 SER A CA 1
ATOM 674 C C . SER A 1 82 ? 16.602 -6.148 -16.201 1.00 75.31 82 SER A C 1
ATOM 676 O O . SER A 1 82 ? 17.256 -6.159 -15.153 1.00 75.31 82 SER A O 1
ATOM 678 N N . ARG A 1 83 ? 15.321 -5.747 -16.207 1.00 78.31 83 ARG A N 1
ATOM 679 C CA . ARG A 1 83 ? 14.626 -5.483 -14.945 1.00 78.31 83 ARG A CA 1
ATOM 680 C C . ARG A 1 83 ? 14.467 -6.796 -14.181 1.00 78.31 83 ARG A C 1
ATOM 682 O O . ARG A 1 83 ? 14.088 -7.811 -14.769 1.00 78.31 83 ARG A O 1
ATOM 689 N N . PRO A 1 84 ? 14.689 -6.784 -12.860 1.00 86.94 84 PRO A N 1
ATOM 690 C CA . PRO A 1 84 ? 14.542 -7.985 -12.066 1.00 86.94 84 PRO A CA 1
ATOM 691 C C . PRO A 1 84 ? 13.074 -8.419 -12.034 1.00 86.94 84 PRO A C 1
ATOM 693 O O . PRO A 1 84 ? 12.164 -7.594 -11.942 1.00 86.94 84 PRO A O 1
ATOM 696 N N . SER A 1 85 ? 12.843 -9.733 -12.051 1.00 90.94 85 SER A N 1
ATOM 697 C CA . SER A 1 85 ? 11.495 -10.306 -11.978 1.00 90.94 85 SER A CA 1
ATOM 698 C C . SER A 1 85 ? 10.711 -9.774 -10.772 1.00 90.94 85 SER A C 1
ATOM 700 O O . SER A 1 85 ? 11.225 -9.736 -9.652 1.00 90.94 85 SER A O 1
ATOM 702 N N . ILE A 1 86 ? 9.439 -9.417 -10.961 1.00 94.19 86 ILE A N 1
ATOM 703 C CA . ILE A 1 86 ? 8.550 -8.986 -9.868 1.00 94.19 86 ILE A CA 1
ATOM 704 C C . ILE A 1 86 ? 8.026 -10.164 -9.029 1.00 94.19 86 ILE A C 1
ATOM 706 O O . ILE A 1 86 ? 7.346 -9.975 -8.024 1.00 94.19 86 ILE A O 1
ATOM 710 N N . PHE A 1 87 ? 8.317 -11.404 -9.427 1.00 95.88 87 PHE A N 1
ATOM 711 C CA . PHE A 1 87 ? 7.750 -12.586 -8.784 1.00 95.88 87 PHE A CA 1
ATOM 712 C C . PHE A 1 87 ? 8.094 -12.702 -7.283 1.00 95.88 87 PHE A C 1
ATOM 714 O O . PHE A 1 87 ? 7.176 -12.926 -6.491 1.00 95.88 87 PHE A O 1
ATOM 721 N N . PRO A 1 88 ? 9.345 -12.473 -6.826 1.00 96.88 88 PRO A N 1
ATOM 722 C CA . PRO A 1 88 ? 9.656 -12.541 -5.397 1.00 96.88 88 PRO A CA 1
ATOM 723 C C . PRO A 1 88 ? 8.916 -11.484 -4.564 1.00 96.88 88 PRO A C 1
ATOM 725 O O . PRO A 1 88 ? 8.447 -11.784 -3.468 1.00 96.88 88 PRO A O 1
ATOM 728 N N . SER A 1 89 ? 8.761 -10.257 -5.077 1.00 96.50 89 SER A N 1
ATOM 729 C CA . SER A 1 89 ? 8.033 -9.198 -4.365 1.00 96.50 89 SER A CA 1
ATOM 730 C C . SER A 1 89 ? 6.534 -9.473 -4.309 1.00 96.50 89 SER A C 1
ATOM 732 O O . SER A 1 89 ? 5.905 -9.253 -3.271 1.00 96.50 89 SER A O 1
ATOM 734 N N . PHE A 1 90 ? 5.975 -10.036 -5.382 1.00 97.06 90 PHE A N 1
ATOM 735 C CA . PHE A 1 90 ? 4.613 -10.552 -5.403 1.00 97.06 90 PHE A CA 1
ATOM 736 C C . PHE A 1 90 ? 4.401 -11.647 -4.348 1.00 97.06 90 PHE A C 1
ATOM 738 O O . PHE A 1 90 ? 3.469 -11.539 -3.550 1.00 97.06 90 PHE A O 1
ATOM 745 N N . LEU A 1 91 ? 5.281 -12.654 -4.271 1.00 98.00 91 LEU A N 1
ATOM 746 C CA . LEU A 1 91 ? 5.186 -13.706 -3.252 1.00 98.00 91 LEU A CA 1
ATOM 747 C C . LEU A 1 91 ? 5.217 -13.130 -1.833 1.00 98.00 91 LEU A C 1
ATOM 749 O O . LEU A 1 91 ? 4.369 -13.481 -1.012 1.00 98.00 91 LEU A O 1
ATOM 753 N N . ILE A 1 92 ? 6.135 -12.198 -1.560 1.00 98.00 92 ILE A N 1
ATOM 754 C CA . ILE A 1 92 ? 6.214 -11.506 -0.268 1.00 98.00 92 ILE A CA 1
ATOM 755 C C . ILE A 1 92 ? 4.882 -10.804 0.048 1.00 98.00 92 ILE A C 1
ATOM 757 O O . ILE A 1 92 ? 4.327 -10.985 1.135 1.00 98.00 92 ILE A O 1
ATOM 761 N N . ALA A 1 93 ? 4.318 -10.054 -0.905 1.00 96.56 93 ALA A N 1
ATOM 762 C CA . ALA A 1 93 ? 3.041 -9.364 -0.727 1.00 96.56 93 ALA A CA 1
ATOM 763 C C . ALA A 1 93 ? 1.869 -10.332 -0.472 1.00 96.56 93 ALA A C 1
ATOM 765 O O . ALA A 1 93 ? 1.003 -10.052 0.368 1.00 96.56 93 ALA A O 1
ATOM 766 N N . MET A 1 94 ? 1.849 -11.481 -1.150 1.00 97.88 94 MET A N 1
ATOM 767 C CA . MET A 1 94 ? 0.816 -12.507 -0.992 1.00 97.88 94 MET A CA 1
ATOM 768 C C . MET A 1 94 ? 0.913 -13.217 0.356 1.00 97.88 94 MET A C 1
ATOM 770 O O . MET A 1 94 ? -0.110 -13.365 1.027 1.00 97.88 94 MET A O 1
ATOM 774 N N . ILE A 1 95 ? 2.124 -13.566 0.801 1.00 98.00 95 ILE A N 1
ATOM 775 C CA . ILE A 1 95 ? 2.370 -14.148 2.128 1.00 98.00 95 ILE A CA 1
ATOM 776 C C . ILE A 1 95 ? 1.900 -13.186 3.220 1.00 98.00 95 ILE A C 1
ATOM 778 O O . ILE A 1 95 ? 1.161 -13.588 4.118 1.00 98.00 95 ILE A O 1
ATOM 782 N N . THR A 1 96 ? 2.243 -11.896 3.124 1.00 97.25 96 THR A N 1
ATOM 783 C CA . THR A 1 96 ? 1.756 -10.887 4.081 1.00 97.25 96 THR A CA 1
ATOM 784 C C . THR A 1 96 ? 0.232 -10.796 4.078 1.00 97.25 96 THR A C 1
ATOM 786 O O . THR A 1 96 ? -0.396 -10.758 5.135 1.00 97.25 96 THR A O 1
ATOM 789 N N . THR A 1 97 ? -0.378 -10.788 2.891 1.00 95.94 97 THR A N 1
ATOM 790 C CA . THR A 1 97 ? -1.832 -10.685 2.731 1.00 95.94 97 THR A CA 1
ATOM 791 C C . THR A 1 97 ? -2.563 -11.904 3.299 1.00 95.94 97 THR A C 1
ATOM 793 O O . THR A 1 97 ? -3.624 -11.748 3.905 1.00 95.94 97 THR A O 1
ATOM 796 N N . ALA A 1 98 ? -2.005 -13.103 3.116 1.00 97.44 98 ALA A N 1
ATOM 797 C CA . ALA A 1 98 ? -2.498 -14.350 3.695 1.00 97.44 98 ALA A CA 1
ATOM 798 C C . ALA A 1 98 ? -2.336 -14.374 5.216 1.00 97.44 98 ALA A C 1
ATOM 800 O O . ALA A 1 98 ? -3.304 -14.646 5.924 1.00 97.44 98 ALA A O 1
ATOM 801 N N . GLY A 1 99 ? -1.162 -13.995 5.727 1.00 97.25 99 GLY A N 1
ATOM 802 C CA . GLY A 1 99 ? -0.922 -13.878 7.163 1.00 97.25 99 GLY A CA 1
ATOM 803 C C . GLY A 1 99 ? -1.916 -12.932 7.839 1.00 97.25 99 GLY A C 1
ATOM 804 O O . GLY A 1 99 ? -2.477 -13.270 8.880 1.00 97.25 99 GLY A O 1
ATOM 805 N N . ALA A 1 100 ? -2.193 -11.775 7.226 1.00 94.56 100 ALA A N 1
ATOM 806 C CA . ALA A 1 100 ? -3.124 -10.795 7.783 1.00 94.56 100 ALA A CA 1
ATOM 807 C C . ALA A 1 100 ? -4.559 -11.347 7.854 1.00 94.56 100 ALA A C 1
ATOM 809 O O . ALA A 1 100 ? -5.262 -11.110 8.834 1.00 94.56 100 ALA A O 1
ATOM 810 N N . ASP A 1 101 ? -4.981 -12.142 6.866 1.00 94.56 101 ASP A N 1
ATOM 811 C CA . ASP A 1 101 ? -6.291 -12.804 6.896 1.00 94.56 101 ASP A CA 1
ATOM 812 C C . ASP A 1 101 ? -6.371 -13.933 7.915 1.00 94.56 101 ASP A C 1
ATOM 814 O O . ASP A 1 101 ? -7.411 -14.091 8.552 1.00 94.56 101 ASP A O 1
ATOM 818 N N . ILE A 1 102 ? -5.295 -14.701 8.100 1.00 96.25 102 ILE A N 1
ATOM 819 C CA . ILE A 1 102 ? -5.228 -15.731 9.145 1.00 96.25 102 ILE A CA 1
ATOM 820 C C . ILE A 1 102 ? -5.392 -15.071 10.515 1.00 96.25 102 ILE A C 1
ATOM 822 O O . ILE A 1 102 ? -6.225 -15.500 11.315 1.00 96.25 102 ILE A O 1
ATOM 826 N N . VAL A 1 103 ? -4.663 -13.977 10.753 1.00 94.50 103 VAL A N 1
ATOM 827 C CA . VAL A 1 103 ? -4.796 -13.161 11.963 1.00 94.50 103 VAL A CA 1
ATOM 828 C C . VAL A 1 103 ? -6.243 -12.677 12.119 1.00 94.50 103 VAL A C 1
ATOM 830 O O . VAL A 1 103 ? -6.871 -12.965 13.137 1.00 94.50 103 VAL A O 1
ATOM 833 N N . ALA A 1 104 ? -6.829 -12.038 11.104 1.00 91.62 104 ALA A N 1
ATOM 834 C CA . ALA A 1 104 ? -8.210 -11.555 11.167 1.00 91.62 104 ALA A CA 1
ATOM 835 C C . ALA A 1 104 ? -9.245 -12.677 11.398 1.00 91.62 104 ALA A C 1
ATOM 837 O O . ALA A 1 104 ? -10.202 -12.506 12.156 1.00 91.62 104 ALA A O 1
ATOM 838 N N . SER A 1 105 ? -9.055 -13.846 10.782 1.00 93.00 105 SER A N 1
ATOM 839 C CA . SER A 1 105 ? -9.922 -15.020 10.942 1.00 93.00 105 SER A CA 1
ATOM 840 C C . SER A 1 105 ? -9.870 -15.573 12.367 1.00 93.00 105 SER A C 1
ATOM 842 O O . SER A 1 105 ? -10.914 -15.850 12.961 1.00 93.00 105 SER A O 1
ATOM 844 N N . ASN A 1 106 ? -8.676 -15.654 12.960 1.00 94.19 106 ASN A N 1
ATOM 845 C CA . ASN A 1 106 ? -8.500 -16.106 14.340 1.00 94.19 106 ASN A CA 1
ATOM 846 C C . ASN A 1 106 ? -9.230 -15.187 15.327 1.00 94.19 106 ASN A C 1
ATOM 848 O O . ASN A 1 106 ? -9.999 -15.660 16.161 1.00 94.19 106 ASN A O 1
ATOM 852 N N . TYR A 1 107 ? -9.094 -13.868 15.181 1.00 89.88 107 TYR A N 1
ATOM 853 C CA . TYR A 1 107 ? -9.822 -12.914 16.025 1.00 89.88 107 TYR A CA 1
ATOM 854 C C . TYR A 1 107 ? -11.333 -12.893 15.750 1.00 89.88 107 TYR A C 1
ATOM 856 O O . TYR A 1 107 ? -12.117 -12.615 16.660 1.00 89.88 107 TYR A O 1
ATOM 864 N N . LYS A 1 108 ? -11.771 -13.252 14.535 1.00 88.94 108 LYS A N 1
ATOM 865 C CA . LYS A 1 108 ? -13.194 -13.460 14.214 1.00 88.94 108 LYS A CA 1
ATOM 866 C C . LYS A 1 108 ? -13.783 -14.649 14.955 1.00 88.94 108 LYS A C 1
ATOM 868 O O . LYS A 1 108 ? -14.870 -14.505 15.506 1.00 88.94 108 LYS A O 1
ATOM 873 N N . LYS A 1 109 ? -13.073 -15.777 15.019 1.00 91.38 109 LYS A N 1
ATOM 874 C CA . LYS A 1 109 ? -13.506 -16.957 15.790 1.00 91.38 109 LYS A CA 1
ATOM 875 C C . LYS A 1 109 ? -13.639 -16.655 17.286 1.00 91.38 109 LYS A C 1
ATOM 877 O O . LYS A 1 109 ? -14.523 -17.192 17.934 1.00 91.38 109 LYS A O 1
ATOM 882 N N . LEU A 1 110 ? -12.817 -15.743 17.807 1.00 89.00 110 LEU A N 1
ATOM 883 C CA . LEU A 1 110 ? -12.869 -15.291 19.202 1.00 89.00 110 LEU A CA 1
ATOM 884 C C . LEU A 1 110 ? -13.971 -14.252 19.488 1.00 89.00 110 LEU A C 1
ATOM 886 O O . LEU A 1 110 ? -14.025 -13.733 20.599 1.00 89.00 110 LEU A O 1
ATOM 890 N N . GLY A 1 111 ? -14.794 -13.877 18.500 1.00 85.62 111 GLY A N 1
ATOM 891 C CA . GLY A 1 111 ? -15.812 -12.829 18.656 1.00 85.62 111 GLY A CA 1
ATOM 892 C C . GLY A 1 111 ? -15.238 -11.415 18.826 1.00 85.62 111 GLY A C 1
ATOM 893 O O . GLY A 1 111 ? -15.959 -10.499 19.202 1.00 85.62 111 GLY A O 1
ATOM 894 N N . LYS A 1 112 ? -13.943 -11.220 18.543 1.00 82.00 112 LYS A N 1
ATOM 895 C CA . LYS A 1 112 ? -13.216 -9.956 18.756 1.00 82.00 112 LYS A CA 1
ATOM 896 C C . LYS A 1 112 ? -12.872 -9.225 17.453 1.00 82.00 112 LYS A C 1
ATOM 898 O O . LYS A 1 112 ? -12.117 -8.264 17.490 1.00 82.00 112 LYS A O 1
ATOM 903 N N . ASN A 1 113 ? -13.375 -9.666 16.297 1.00 75.94 113 ASN A N 1
ATOM 904 C CA . ASN A 1 113 ? -13.007 -9.089 14.997 1.00 75.94 113 ASN A CA 1
ATOM 905 C C . ASN A 1 113 ? -13.503 -7.648 14.815 1.00 75.94 113 ASN A C 1
ATOM 907 O O . ASN A 1 113 ? -14.602 -7.288 15.228 1.00 75.94 113 ASN A O 1
ATOM 911 N N . SER A 1 114 ? -12.712 -6.854 14.099 1.00 67.88 114 SER A N 1
ATOM 912 C CA . SER A 1 114 ? -13.078 -5.520 13.644 1.00 67.88 114 SER A CA 1
ATOM 913 C C . SER A 1 114 ? -12.575 -5.306 12.212 1.00 67.88 114 SER A C 1
ATOM 915 O O . SER A 1 114 ? -11.438 -5.658 11.883 1.00 67.88 114 SER A O 1
ATOM 917 N N . ARG A 1 115 ? -13.387 -4.692 11.347 1.00 68.00 115 ARG A N 1
ATOM 918 C CA . ARG A 1 115 ? -12.996 -4.365 9.970 1.00 68.00 115 ARG A CA 1
ATOM 919 C C . ARG A 1 115 ? -12.078 -3.136 9.990 1.00 68.00 115 ARG A C 1
ATOM 921 O O . ARG A 1 115 ? -12.532 -1.994 10.015 1.00 68.00 115 ARG A O 1
ATOM 928 N N . THR A 1 116 ? -10.772 -3.398 9.941 1.00 66.31 116 THR A N 1
ATOM 929 C CA . THR A 1 116 ? -9.632 -2.456 9.982 1.00 66.31 116 THR A CA 1
ATOM 930 C C . THR A 1 116 ? -9.944 -0.962 9.750 1.00 66.31 116 THR A C 1
ATOM 932 O O . THR A 1 116 ? -9.969 -0.194 10.705 1.00 66.31 116 THR A O 1
ATOM 935 N N . LEU A 1 117 ? -10.069 -0.494 8.496 1.00 72.69 117 LEU A N 1
ATOM 936 C CA . LEU A 1 117 ? -10.274 0.931 8.128 1.00 72.69 117 LEU A CA 1
ATOM 937 C C . LEU A 1 117 ? -11.757 1.316 8.048 1.00 72.69 117 LEU A C 1
ATOM 939 O O . LEU A 1 117 ? -12.108 2.472 8.253 1.00 72.69 117 LEU A O 1
ATOM 943 N N . ARG A 1 118 ? -12.631 0.352 7.743 1.00 73.25 118 ARG A N 1
ATOM 944 C CA . ARG A 1 118 ? -14.052 0.606 7.439 1.00 73.25 118 ARG A CA 1
ATOM 945 C C . ARG A 1 118 ? -14.855 1.035 8.661 1.00 73.25 118 ARG A C 1
ATOM 947 O O . ARG A 1 118 ? -15.805 1.804 8.527 1.00 73.25 118 ARG A O 1
ATOM 954 N N . ASP A 1 119 ? -14.426 0.568 9.824 1.00 78.69 119 ASP A N 1
ATOM 955 C CA . ASP A 1 119 ? -15.054 0.861 11.108 1.00 78.69 119 ASP A CA 1
ATOM 956 C C . ASP A 1 119 ? -14.457 2.107 11.785 1.00 78.69 119 ASP A C 1
ATOM 958 O O . ASP A 1 119 ? -14.738 2.373 12.949 1.00 78.69 119 ASP A O 1
ATOM 962 N N . LEU A 1 120 ? -13.580 2.854 11.104 1.00 82.19 120 LEU A N 1
ATOM 963 C CA . LEU A 1 120 ? -13.085 4.118 11.633 1.00 82.19 120 LEU A CA 1
ATOM 964 C C . LEU A 1 120 ? -14.222 5.155 11.631 1.00 82.19 120 LEU A C 1
ATOM 966 O O . LEU A 1 120 ? -14.931 5.327 10.629 1.00 82.19 120 LEU A O 1
ATOM 970 N N . ASN A 1 121 ? -14.372 5.874 12.743 1.00 82.31 121 ASN A N 1
ATOM 971 C CA . ASN A 1 121 ? -15.241 7.044 12.812 1.00 82.31 121 ASN A CA 1
ATOM 972 C C . ASN A 1 121 ? -14.546 8.219 12.114 1.00 82.31 121 ASN A C 1
ATOM 974 O O . ASN A 1 121 ? -13.577 8.783 12.618 1.00 82.31 121 ASN A O 1
ATOM 978 N N . GLY A 1 122 ? -15.013 8.554 10.914 1.00 83.19 122 GLY A N 1
ATOM 979 C CA . GLY A 1 122 ? -14.469 9.640 10.109 1.00 83.19 122 GLY A CA 1
ATOM 980 C C . GLY A 1 122 ? -15.209 9.806 8.781 1.00 83.19 122 GLY A C 1
ATOM 981 O O . GLY A 1 122 ? -16.075 8.982 8.458 1.00 83.19 122 GLY A O 1
ATOM 982 N N . PRO A 1 123 ? -14.869 10.854 8.006 1.00 85.50 123 PRO A N 1
ATOM 983 C CA . PRO A 1 123 ? -15.420 11.069 6.672 1.00 85.50 123 PRO A CA 1
ATOM 984 C C . PRO A 1 123 ? -15.200 9.825 5.810 1.00 85.50 123 PRO A C 1
ATOM 986 O O . PRO A 1 123 ? -14.077 9.323 5.687 1.00 85.50 123 PRO A O 1
ATOM 989 N N . LYS A 1 124 ? -16.273 9.292 5.228 1.00 86.06 124 LYS A N 1
ATOM 990 C CA . LYS A 1 124 ? -16.235 7.999 4.538 1.00 86.06 124 LYS A CA 1
ATOM 991 C C . LYS A 1 124 ? -15.464 8.096 3.231 1.00 86.06 124 LYS A C 1
ATOM 993 O O . LYS A 1 124 ? -14.752 7.152 2.894 1.00 86.06 124 LYS A O 1
ATOM 998 N N . GLY A 1 125 ? -15.522 9.253 2.570 1.00 87.62 125 GLY A N 1
ATOM 999 C CA . GLY A 1 125 ? -14.649 9.570 1.438 1.00 87.62 125 GLY A CA 1
ATOM 1000 C C . GLY A 1 125 ? -13.162 9.475 1.807 1.00 87.62 125 GLY A C 1
ATOM 1001 O O . GLY A 1 125 ? -12.400 8.801 1.121 1.00 87.62 125 GLY A O 1
ATOM 1002 N N . ALA A 1 126 ? -12.754 10.045 2.948 1.00 87.38 126 ALA A N 1
ATOM 1003 C CA . ALA A 1 126 ? -11.365 9.980 3.410 1.00 87.38 126 ALA A CA 1
ATOM 1004 C C . ALA A 1 126 ? -10.934 8.543 3.747 1.00 87.38 126 ALA A C 1
ATOM 1006 O O . ALA A 1 126 ? -9.845 8.120 3.372 1.00 87.38 126 ALA A O 1
ATOM 1007 N N . ILE A 1 127 ? -11.801 7.760 4.399 1.00 88.12 127 ILE A N 1
ATOM 1008 C CA . ILE A 1 127 ? -11.549 6.334 4.674 1.00 88.12 127 ILE A CA 1
ATOM 1009 C C . ILE A 1 127 ? -11.379 5.542 3.375 1.00 88.12 127 ILE A C 1
ATOM 1011 O O . ILE A 1 127 ? -10.542 4.638 3.311 1.00 88.12 127 ILE A O 1
ATOM 1015 N N . LEU A 1 128 ? -12.156 5.864 2.340 1.00 90.56 128 LEU A N 1
ATOM 1016 C CA . LEU A 1 128 ? -12.036 5.220 1.039 1.00 90.56 128 LEU A CA 1
ATOM 1017 C C . LEU A 1 128 ? -10.706 5.563 0.362 1.00 90.56 128 LEU A C 1
ATOM 1019 O O . LEU A 1 128 ? -10.039 4.649 -0.110 1.00 90.56 128 LEU A O 1
ATOM 1023 N N . LEU A 1 129 ? -10.289 6.832 0.386 1.00 90.12 129 LEU A N 1
ATOM 1024 C CA . LEU A 1 129 ? -9.001 7.273 -0.164 1.00 90.12 129 LEU A CA 1
ATOM 1025 C C . LEU A 1 129 ? -7.804 6.690 0.607 1.00 90.12 129 LEU A C 1
ATOM 1027 O O . LEU A 1 129 ? -6.828 6.239 0.015 1.00 90.12 129 LEU A O 1
ATOM 1031 N N . MET A 1 130 ? -7.890 6.600 1.936 1.00 90.50 130 MET A N 1
ATOM 1032 C CA . MET A 1 130 ? -6.896 5.870 2.737 1.00 90.50 130 MET A CA 1
ATOM 1033 C C . MET A 1 130 ? -6.907 4.368 2.436 1.00 90.50 130 MET A C 1
ATOM 1035 O O . MET A 1 130 ? -5.894 3.693 2.564 1.00 90.50 130 MET A O 1
ATOM 1039 N N . SER A 1 131 ? -8.058 3.810 2.061 1.00 90.94 131 SER A N 1
ATOM 1040 C CA . SER A 1 131 ? -8.136 2.409 1.653 1.00 90.94 131 SER A CA 1
ATOM 1041 C C . SER A 1 131 ? -7.556 2.208 0.253 1.00 90.94 131 SER A C 1
ATOM 1043 O O . SER A 1 131 ? -6.920 1.184 0.029 1.00 90.94 131 SER A O 1
ATOM 1045 N N . SER A 1 132 ? -7.742 3.154 -0.676 1.00 93.69 132 SER A N 1
ATOM 1046 C CA . SER A 1 132 ? -7.161 3.088 -2.021 1.00 93.69 132 SER A CA 1
ATOM 1047 C C . SER A 1 132 ? -5.643 3.245 -1.987 1.00 93.69 132 SER A C 1
ATOM 1049 O O . SER A 1 132 ? -4.956 2.534 -2.716 1.00 93.69 132 SER A O 1
ATOM 1051 N N . SER A 1 133 ? -5.097 4.081 -1.096 1.00 92.81 133 SER A N 1
ATOM 1052 C CA . SER A 1 133 ? -3.642 4.215 -0.940 1.00 92.81 133 SER A CA 1
ATOM 1053 C C . SER A 1 133 ? -2.961 2.905 -0.525 1.00 92.81 133 SER A C 1
ATOM 1055 O O . SER A 1 133 ? -1.814 2.682 -0.896 1.00 92.81 133 SER A O 1
ATOM 1057 N N . LEU A 1 134 ? -3.659 1.982 0.152 1.00 92.19 134 LEU A N 1
ATOM 1058 C CA . LEU A 1 134 ? -3.133 0.640 0.444 1.00 92.19 134 LEU A CA 1
ATOM 1059 C C . LEU A 1 134 ? -2.998 -0.245 -0.810 1.00 92.19 134 LEU A C 1
ATOM 1061 O O . LEU A 1 134 ? -2.116 -1.109 -0.845 1.00 92.19 134 LEU A O 1
ATOM 1065 N N . PHE A 1 135 ? -3.844 -0.044 -1.831 1.00 95.38 135 PHE A N 1
ATOM 1066 C CA . PHE A 1 135 ? -3.690 -0.717 -3.130 1.00 95.38 135 PHE A CA 1
ATOM 1067 C C . PHE A 1 135 ? -2.470 -0.169 -3.851 1.00 95.38 135 PHE A C 1
ATOM 1069 O O . PHE A 1 135 ? -1.601 -0.951 -4.220 1.00 95.38 135 PHE A O 1
ATOM 1076 N N . HIS A 1 136 ? -2.349 1.156 -3.940 1.00 95.56 136 HIS A N 1
ATOM 1077 C CA . HIS A 1 136 ? -1.161 1.812 -4.489 1.00 95.56 136 HIS A CA 1
ATOM 1078 C C . HIS A 1 136 ? 0.109 1.347 -3.771 1.00 95.56 136 HIS A C 1
ATOM 1080 O O . HIS A 1 136 ? 1.011 0.812 -4.403 1.00 95.56 136 HIS A O 1
ATOM 1086 N N . ALA A 1 137 ? 0.149 1.390 -2.439 1.00 93.31 137 ALA A N 1
ATOM 1087 C CA . ALA A 1 137 ? 1.301 0.925 -1.669 1.00 93.31 137 ALA A CA 1
ATOM 1088 C C . ALA A 1 137 ? 1.647 -0.556 -1.914 1.00 93.31 137 ALA A C 1
ATOM 1090 O O . ALA A 1 137 ? 2.811 -0.934 -1.836 1.00 93.31 137 ALA A O 1
ATOM 1091 N N . THR A 1 138 ? 0.666 -1.420 -2.187 1.00 95.31 138 THR A N 1
ATOM 1092 C CA . THR A 1 138 ? 0.928 -2.840 -2.484 1.00 95.31 138 THR A CA 1
ATOM 1093 C C . THR A 1 138 ? 1.429 -3.033 -3.910 1.00 95.31 138 THR A C 1
ATOM 1095 O O . THR A 1 138 ? 2.436 -3.709 -4.098 1.00 95.31 138 THR A O 1
ATOM 1098 N N . LEU A 1 139 ? 0.783 -2.401 -4.892 1.00 96.44 139 LEU A N 1
ATOM 1099 C CA . LEU A 1 139 ? 1.218 -2.428 -6.286 1.00 96.44 139 LEU A CA 1
ATOM 1100 C C . LEU A 1 139 ? 2.635 -1.870 -6.431 1.00 96.44 139 LEU A C 1
ATOM 1102 O O . LEU A 1 139 ? 3.495 -2.506 -7.031 1.00 96.44 139 LEU A O 1
ATOM 1106 N N . HIS A 1 140 ? 2.904 -0.714 -5.831 1.00 93.50 140 HIS A N 1
ATOM 1107 C CA . HIS A 1 140 ? 4.211 -0.080 -5.914 1.00 93.50 140 HIS A CA 1
ATOM 1108 C C . HIS A 1 140 ? 5.277 -0.894 -5.184 1.00 93.50 140 HIS A C 1
ATOM 1110 O O . HIS A 1 140 ? 6.343 -1.100 -5.742 1.00 93.50 140 HIS A O 1
ATOM 1116 N N . SER A 1 141 ? 4.980 -1.492 -4.023 1.00 92.69 141 SER A N 1
ATOM 1117 C CA . SER A 1 141 ? 5.894 -2.465 -3.402 1.00 92.69 141 SER A CA 1
ATOM 1118 C C . SER A 1 141 ? 6.255 -3.641 -4.327 1.00 92.69 141 SER A C 1
ATOM 1120 O O . SER A 1 141 ? 7.367 -4.158 -4.224 1.00 92.69 141 SER A O 1
ATOM 1122 N N . ILE A 1 142 ? 5.349 -4.064 -5.218 1.00 94.31 142 ILE A N 1
ATOM 1123 C CA . ILE A 1 142 ? 5.619 -5.107 -6.220 1.00 94.31 142 ILE A CA 1
ATOM 1124 C C . ILE A 1 142 ? 6.481 -4.548 -7.361 1.00 94.31 142 ILE A C 1
ATOM 1126 O O . ILE A 1 142 ? 7.489 -5.166 -7.704 1.00 94.31 142 ILE A O 1
ATOM 1130 N N . MET A 1 143 ? 6.119 -3.385 -7.911 1.00 93.38 143 MET A N 1
ATOM 1131 C CA . MET A 1 143 ? 6.783 -2.764 -9.067 1.00 93.38 143 MET A CA 1
ATOM 1132 C C . MET A 1 143 ? 8.186 -2.230 -8.761 1.00 93.38 143 MET A C 1
ATOM 1134 O O . MET A 1 143 ? 9.093 -2.415 -9.563 1.00 93.38 143 MET A O 1
ATOM 1138 N N . THR A 1 144 ? 8.377 -1.592 -7.606 1.00 91.69 144 THR A N 1
ATOM 1139 C CA . THR A 1 144 ? 9.624 -0.917 -7.202 1.00 91.69 144 THR A CA 1
ATOM 1140 C C . THR A 1 144 ? 10.380 -1.740 -6.155 1.00 91.69 144 THR A C 1
ATOM 1142 O O . THR A 1 144 ? 10.915 -1.223 -5.168 1.00 91.69 144 THR A O 1
ATOM 1145 N N . CYS A 1 145 ? 10.351 -3.062 -6.302 1.00 89.62 145 CYS A N 1
ATOM 1146 C CA . CYS A 1 145 ? 10.939 -4.003 -5.349 1.00 89.62 145 CYS A CA 1
ATOM 1147 C C . CYS A 1 145 ? 12.476 -4.012 -5.334 1.00 89.62 145 CYS A C 1
ATOM 1149 O O . CYS A 1 145 ? 13.079 -4.659 -4.485 1.00 89.62 145 CYS A O 1
ATOM 1151 N N . ASP A 1 146 ? 13.106 -3.294 -6.254 1.00 89.88 146 ASP A N 1
ATOM 1152 C CA . ASP A 1 146 ? 14.533 -2.988 -6.332 1.00 89.88 146 ASP A CA 1
ATOM 1153 C C . ASP A 1 146 ? 14.889 -1.609 -5.732 1.00 89.88 146 ASP A C 1
ATOM 1155 O O . ASP A 1 146 ? 16.062 -1.301 -5.517 1.00 89.88 146 ASP A O 1
ATOM 1159 N N . ARG A 1 147 ? 13.891 -0.769 -5.416 1.00 90.56 147 ARG A N 1
ATOM 1160 C CA . ARG A 1 147 ? 14.093 0.595 -4.907 1.00 90.56 147 ARG A CA 1
ATOM 1161 C C . ARG A 1 147 ? 14.101 0.634 -3.378 1.00 90.56 147 ARG A C 1
ATOM 1163 O O . ARG A 1 147 ? 13.051 0.632 -2.737 1.00 90.56 147 ARG A O 1
ATOM 1170 N N . LEU A 1 148 ? 15.294 0.735 -2.783 1.00 91.50 148 LEU A N 1
ATOM 1171 C CA . LEU A 1 148 ? 15.469 0.850 -1.324 1.00 91.50 148 LEU A CA 1
ATOM 1172 C C . LEU A 1 148 ? 14.699 2.041 -0.726 1.00 91.50 148 LEU A C 1
ATOM 1174 O O . LEU A 1 148 ? 14.086 1.894 0.328 1.00 91.50 148 LEU A O 1
ATOM 1178 N N . SER A 1 149 ? 14.693 3.194 -1.403 1.00 91.75 149 SER A N 1
ATOM 1179 C CA . SER A 1 149 ? 13.998 4.417 -0.966 1.00 91.75 149 SER A CA 1
ATOM 1180 C C . SER A 1 149 ? 12.501 4.186 -0.744 1.00 91.75 149 SER A C 1
ATOM 1182 O O . SER A 1 149 ? 11.966 4.575 0.295 1.00 91.75 149 SER A O 1
ATOM 1184 N N . VAL A 1 150 ? 11.839 3.479 -1.665 1.00 92.94 150 VAL A N 1
ATOM 1185 C CA . VAL A 1 150 ? 10.417 3.126 -1.541 1.00 92.94 150 VAL A CA 1
ATOM 1186 C C . VAL A 1 150 ? 10.178 2.194 -0.356 1.00 92.94 150 VAL A C 1
ATOM 1188 O O . VAL A 1 150 ? 9.237 2.406 0.411 1.00 92.94 150 VAL A O 1
ATOM 1191 N N . GLN A 1 151 ? 11.029 1.181 -0.167 1.00 93.31 151 GLN A N 1
ATOM 1192 C CA . GLN A 1 151 ? 10.851 0.230 0.935 1.00 93.31 151 GLN A CA 1
ATOM 1193 C C . GLN A 1 151 ? 11.102 0.885 2.303 1.00 93.31 151 GLN A C 1
ATOM 1195 O O . GLN A 1 151 ? 10.356 0.623 3.247 1.00 93.31 151 GLN A O 1
ATOM 1200 N N . PHE A 1 152 ? 12.073 1.800 2.407 1.00 91.44 152 PHE A N 1
ATOM 1201 C CA . PHE A 1 152 ? 12.281 2.622 3.605 1.00 91.44 152 PHE A CA 1
ATOM 1202 C C . PHE A 1 152 ? 11.113 3.572 3.875 1.00 91.44 152 PHE A C 1
ATOM 1204 O O . PHE A 1 152 ? 10.690 3.707 5.026 1.00 91.44 152 PHE A O 1
ATOM 1211 N N . ALA A 1 153 ? 10.551 4.202 2.841 1.00 92.62 153 ALA A N 1
ATOM 1212 C CA . ALA A 1 153 ? 9.364 5.037 2.994 1.00 92.62 153 ALA A CA 1
ATOM 1213 C C . ALA A 1 153 ? 8.164 4.211 3.489 1.00 92.62 153 ALA A C 1
ATOM 1215 O O . ALA A 1 153 ? 7.508 4.600 4.454 1.00 92.62 153 ALA A O 1
ATOM 1216 N N . ALA A 1 154 ? 7.921 3.033 2.906 1.00 92.88 154 ALA A N 1
ATOM 1217 C CA . ALA A 1 154 ? 6.862 2.123 3.343 1.00 92.88 154 ALA A CA 1
ATOM 1218 C C . ALA A 1 154 ? 7.060 1.653 4.796 1.00 92.88 154 ALA A C 1
ATOM 1220 O O . ALA A 1 154 ? 6.115 1.669 5.588 1.00 92.88 154 ALA A O 1
ATOM 1221 N N . LEU A 1 155 ? 8.293 1.301 5.170 1.00 93.44 155 LEU A N 1
ATOM 1222 C CA . LEU A 1 155 ? 8.651 0.942 6.541 1.00 93.44 155 LEU A CA 1
ATOM 1223 C C . LEU A 1 155 ? 8.384 2.098 7.514 1.00 93.44 155 LEU A C 1
ATOM 1225 O O . LEU A 1 155 ? 7.757 1.900 8.557 1.00 93.44 155 LEU A O 1
ATOM 1229 N N . SER A 1 156 ? 8.790 3.311 7.140 1.00 92.06 156 SER A N 1
ATOM 1230 C CA . SER A 1 156 ? 8.565 4.524 7.931 1.00 92.06 156 SER A CA 1
ATOM 1231 C C . SER A 1 156 ? 7.074 4.790 8.125 1.00 92.06 156 SER A C 1
ATOM 1233 O O . SER A 1 156 ? 6.642 5.093 9.234 1.00 92.06 156 SER A O 1
ATOM 1235 N N . VAL A 1 157 ? 6.256 4.593 7.084 1.00 93.81 157 VAL A N 1
ATOM 1236 C CA . VAL A 1 157 ? 4.791 4.709 7.169 1.00 93.81 157 VAL A CA 1
ATOM 1237 C C . VAL A 1 157 ? 4.210 3.725 8.184 1.00 93.81 157 VAL A C 1
ATOM 1239 O O . VAL A 1 157 ? 3.387 4.115 9.018 1.00 93.81 157 VAL A O 1
ATOM 1242 N N . VAL A 1 158 ? 4.640 2.459 8.151 1.00 93.00 158 VAL A N 1
ATOM 1243 C CA . VAL A 1 158 ? 4.179 1.423 9.092 1.00 93.00 158 VAL A CA 1
ATOM 1244 C C . VAL A 1 158 ? 4.557 1.786 10.532 1.00 93.00 158 VAL A C 1
ATOM 1246 O O . VAL A 1 158 ? 3.708 1.727 11.427 1.00 93.00 158 VAL A O 1
ATOM 1249 N N . GLN A 1 159 ? 5.795 2.220 10.760 1.00 92.88 159 GLN A N 1
ATOM 1250 C CA . GLN A 1 159 ? 6.290 2.549 12.097 1.00 92.88 159 GLN A CA 1
ATOM 1251 C C . GLN A 1 159 ? 5.697 3.837 12.663 1.00 92.88 159 GLN A C 1
ATOM 1253 O O . GLN A 1 159 ? 5.270 3.853 13.816 1.00 92.88 159 GLN A O 1
ATOM 1258 N N . LEU A 1 160 ? 5.593 4.899 11.863 1.00 92.50 160 LEU A N 1
ATOM 1259 C CA . LEU A 1 160 ? 4.952 6.145 12.287 1.00 92.50 160 LE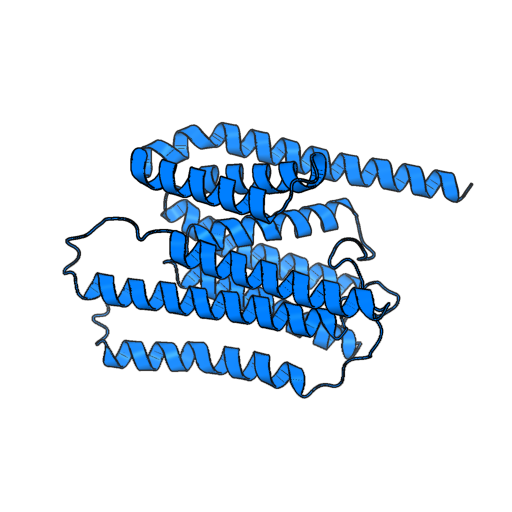U A CA 1
ATOM 1260 C C . LEU A 1 160 ? 3.459 5.938 12.558 1.00 92.50 160 LEU A C 1
ATOM 1262 O O . LEU A 1 160 ? 2.916 6.530 13.490 1.00 92.50 160 LEU A O 1
ATOM 1266 N N . SER A 1 161 ? 2.804 5.030 11.827 1.00 91.50 161 SER A N 1
ATOM 1267 C CA . SER A 1 161 ? 1.435 4.612 12.146 1.00 91.50 161 SER A CA 1
ATOM 1268 C C . SER A 1 161 ? 1.366 3.929 13.518 1.00 91.50 161 SER A C 1
ATOM 1270 O O . SER A 1 161 ? 0.518 4.292 14.336 1.00 91.50 161 SER A O 1
ATOM 1272 N N . ALA A 1 162 ? 2.278 2.986 13.806 1.00 90.19 162 ALA A N 1
ATOM 1273 C CA . ALA A 1 162 ? 2.415 2.324 15.113 1.00 90.19 162 ALA A CA 1
ATOM 1274 C C . ALA A 1 162 ? 2.672 3.320 16.260 1.00 90.19 162 ALA A C 1
ATOM 1276 O O . ALA A 1 162 ? 2.034 3.254 17.319 1.00 90.19 162 ALA A O 1
ATOM 1277 N N . PHE A 1 163 ? 3.556 4.285 16.021 1.00 90.56 163 PHE A N 1
ATOM 1278 C CA . PHE A 1 163 ? 3.861 5.367 16.946 1.00 90.56 163 PHE A CA 1
ATOM 1279 C C . PHE A 1 163 ? 2.642 6.262 17.206 1.00 90.56 163 PHE A C 1
ATOM 1281 O O . PHE A 1 163 ? 2.288 6.491 18.363 1.00 90.56 163 PHE A O 1
ATOM 1288 N N . GLY A 1 164 ? 1.920 6.680 16.162 1.00 90.94 164 GLY A N 1
ATOM 1289 C CA . GLY A 1 164 ? 0.703 7.486 16.290 1.00 90.94 164 GLY A CA 1
ATOM 1290 C C . GLY A 1 164 ? -0.369 6.816 17.157 1.00 90.94 164 GLY A C 1
ATOM 1291 O O . GLY A 1 164 ? -0.983 7.457 18.010 1.00 90.94 164 GLY A O 1
ATOM 1292 N N . MET A 1 165 ? -0.551 5.498 17.035 1.00 88.69 165 MET A N 1
ATOM 1293 C CA . MET A 1 165 ? -1.463 4.765 17.926 1.00 88.69 165 MET A CA 1
ATOM 1294 C C . MET A 1 165 ? -0.956 4.678 19.365 1.00 88.69 165 MET A C 1
ATOM 1296 O O . MET A 1 165 ? -1.765 4.651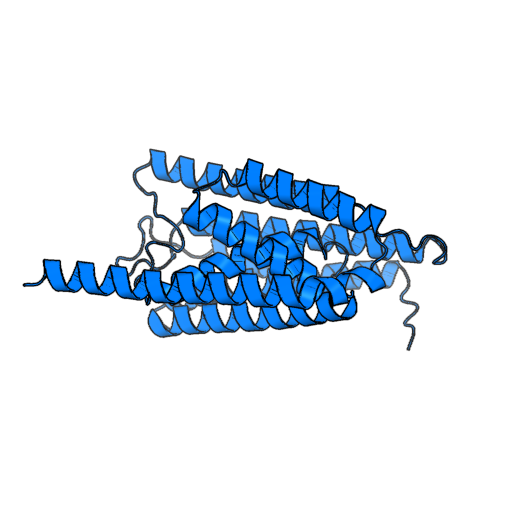 20.291 1.00 88.69 165 MET A O 1
ATOM 1300 N N . THR A 1 166 ? 0.361 4.664 19.574 1.00 89.31 166 THR A N 1
ATOM 1301 C CA . THR A 1 166 ? 0.957 4.717 20.915 1.00 89.31 166 THR A CA 1
ATOM 1302 C C . THR A 1 166 ? 0.689 6.067 21.579 1.00 89.31 166 THR A C 1
ATOM 1304 O O . THR A 1 166 ? 0.263 6.094 22.735 1.00 89.31 166 THR A O 1
ATOM 1307 N N . LEU A 1 167 ? 0.848 7.174 20.843 1.00 91.56 167 LEU A N 1
ATOM 1308 C CA . LEU A 1 167 ? 0.467 8.510 21.311 1.00 91.56 167 LEU A CA 1
ATOM 1309 C C . LEU A 1 167 ? -1.024 8.573 21.656 1.00 91.56 167 LEU A C 1
ATOM 1311 O O . LEU A 1 167 ? -1.394 9.089 22.711 1.00 91.56 167 LEU A O 1
ATOM 1315 N N . ARG A 1 168 ? -1.882 7.992 20.805 1.00 90.50 168 ARG A N 1
ATOM 1316 C CA . ARG A 1 168 ? -3.327 7.937 21.056 1.00 90.50 168 ARG A CA 1
ATOM 1317 C C . ARG A 1 168 ? -3.662 7.114 22.300 1.00 90.50 168 ARG A C 1
ATOM 1319 O O . ARG A 1 168 ? -4.500 7.545 23.082 1.00 90.50 168 ARG A O 1
ATOM 1326 N N . ARG A 1 169 ? -3.005 5.968 22.516 1.00 88.19 169 ARG A N 1
ATOM 1327 C CA . ARG A 1 169 ? -3.192 5.129 23.717 1.00 88.19 169 ARG A CA 1
ATOM 1328 C C . ARG A 1 169 ? -2.805 5.866 24.996 1.00 88.19 169 ARG A C 1
ATOM 1330 O O . ARG A 1 169 ? -3.470 5.702 26.007 1.00 88.19 169 ARG A O 1
ATOM 1337 N N . LYS A 1 170 ? -1.729 6.656 24.955 1.00 89.81 170 LYS A N 1
ATOM 1338 C CA . LYS A 1 170 ? -1.299 7.500 26.079 1.00 89.81 170 LYS A CA 1
ATOM 1339 C C . LYS A 1 170 ? -2.142 8.773 26.232 1.00 89.81 170 LYS A C 1
ATOM 1341 O O . LYS A 1 170 ? -1.789 9.626 27.035 1.00 89.81 170 LYS A O 1
ATOM 1346 N N . THR A 1 171 ? -3.208 8.927 25.444 1.00 91.31 171 THR A N 1
ATOM 1347 C CA . THR A 1 171 ? -4.087 10.106 25.454 1.00 91.31 171 THR A CA 1
ATOM 1348 C C . THR A 1 171 ? -3.338 11.416 25.158 1.00 91.31 171 THR A C 1
ATOM 1350 O O . THR A 1 171 ? -3.829 12.495 25.454 1.00 91.31 171 THR A O 1
ATOM 1353 N N . ILE A 1 172 ? -2.163 11.340 24.516 1.00 95.19 172 ILE A N 1
ATOM 1354 C CA . ILE A 1 172 ? -1.365 12.518 24.129 1.00 95.19 172 ILE A CA 1
ATOM 1355 C C . ILE A 1 172 ? -2.003 13.216 22.922 1.00 95.19 172 ILE A C 1
ATOM 1357 O O . ILE A 1 172 ? -1.962 14.436 22.811 1.00 95.19 172 ILE A O 1
ATOM 1361 N N . ILE A 1 173 ? -2.612 12.440 22.017 1.00 95.44 173 ILE A N 1
ATOM 1362 C CA . ILE A 1 173 ? -3.336 12.960 20.852 1.00 95.44 173 ILE A CA 1
ATOM 1363 C C . ILE A 1 173 ? -4.795 12.490 20.836 1.00 95.44 173 ILE A C 1
ATOM 1365 O O . ILE A 1 173 ? -5.143 11.386 21.272 1.00 95.44 173 ILE A O 1
ATOM 1369 N N . THR A 1 174 ? -5.663 13.328 20.280 1.00 92.31 174 THR A N 1
ATOM 1370 C CA . THR A 1 174 ? -7.070 13.024 19.988 1.00 92.31 174 THR A CA 1
ATOM 1371 C C . THR A 1 174 ? -7.202 12.083 18.786 1.00 92.31 174 THR A C 1
ATOM 1373 O O . THR A 1 174 ? -6.269 11.907 18.000 1.00 92.31 174 THR A O 1
ATOM 1376 N N . GLN A 1 175 ? -8.385 11.487 18.586 1.00 89.12 175 GLN A N 1
ATOM 1377 C CA . GLN A 1 175 ? -8.656 10.675 17.392 1.00 89.12 175 GLN A CA 1
ATOM 1378 C C . GLN A 1 175 ? -8.461 11.475 16.097 1.00 89.12 175 GLN A C 1
ATOM 1380 O O . GLN A 1 175 ? -7.848 10.972 15.159 1.00 89.12 175 GLN A O 1
ATOM 1385 N N . ARG A 1 176 ? -8.950 12.722 16.049 1.00 89.88 176 ARG A N 1
ATOM 1386 C CA . ARG A 1 176 ? -8.827 13.586 14.865 1.00 89.88 176 ARG A CA 1
ATOM 1387 C C . ARG A 1 176 ? -7.362 13.848 14.521 1.00 89.88 176 ARG A C 1
ATOM 1389 O O . ARG A 1 176 ? -6.979 13.681 13.368 1.00 89.88 176 ARG A O 1
ATOM 1396 N N . GLN A 1 177 ? -6.5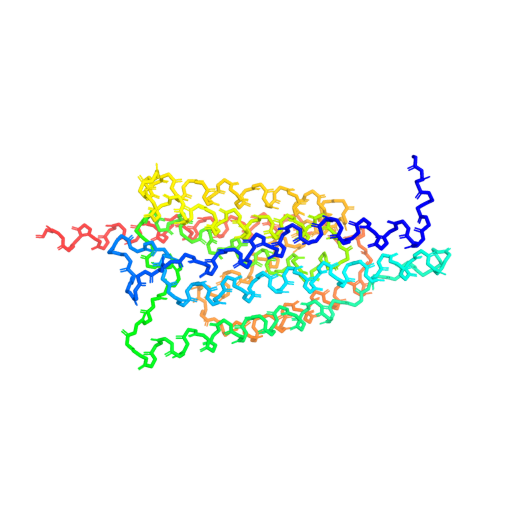45 14.169 15.526 1.00 93.69 177 GLN A N 1
ATOM 1397 C CA . GLN A 1 177 ? -5.097 14.328 15.361 1.00 93.69 177 GLN A CA 1
ATOM 1398 C C . GLN A 1 177 ? -4.433 13.027 14.890 1.00 93.69 177 GLN A C 1
ATOM 1400 O O . GLN A 1 177 ? -3.597 13.070 13.997 1.00 93.69 177 GLN A O 1
ATOM 1405 N N . GLY A 1 178 ? -4.837 11.867 15.419 1.00 91.44 178 GLY A N 1
ATOM 1406 C CA . GLY A 1 178 ? -4.322 10.568 14.972 1.00 91.44 178 GLY A CA 1
ATOM 1407 C C . GLY A 1 178 ? -4.644 10.252 13.507 1.00 91.44 178 GLY A C 1
ATOM 1408 O O . GLY A 1 178 ? -3.775 9.786 12.775 1.00 91.44 178 GLY A O 1
ATOM 1409 N N . VAL A 1 179 ? -5.867 10.546 13.056 1.00 88.94 179 VAL A N 1
ATOM 1410 C CA . VAL A 1 179 ? -6.270 10.378 11.649 1.00 88.94 179 VAL A CA 1
ATOM 1411 C C . VAL A 1 179 ? -5.531 11.361 10.738 1.00 88.94 179 VAL A C 1
ATOM 1413 O O . VAL A 1 179 ? -5.071 10.960 9.671 1.00 88.94 179 VAL A O 1
ATOM 1416 N N . ALA A 1 180 ? -5.371 12.619 11.163 1.00 91.12 180 ALA A N 1
ATOM 1417 C CA . ALA A 1 180 ? -4.606 13.621 10.423 1.00 91.12 180 ALA A CA 1
ATOM 1418 C C . ALA A 1 180 ? -3.127 13.223 10.293 1.00 91.12 180 ALA A C 1
ATOM 1420 O O . ALA A 1 180 ? -2.580 13.256 9.193 1.00 91.12 180 ALA A O 1
ATOM 1421 N N . LEU A 1 181 ? -2.508 12.765 11.387 1.00 92.88 181 LEU A N 1
ATOM 1422 C CA . LEU A 1 181 ? -1.134 12.264 11.394 1.00 92.88 181 LEU A CA 1
ATOM 1423 C C . LEU A 1 181 ? -0.977 11.057 10.461 1.00 92.88 181 LEU A C 1
ATOM 1425 O O . LEU A 1 181 ? -0.035 11.010 9.677 1.00 92.88 181 LEU A O 1
ATOM 1429 N N . TYR A 1 182 ? -1.916 10.108 10.496 1.00 91.25 182 TYR A N 1
ATOM 1430 C CA . TYR A 1 182 ? -1.907 8.964 9.584 1.00 91.25 182 TYR A CA 1
ATOM 1431 C C . TYR A 1 182 ? -2.014 9.394 8.114 1.00 91.25 182 TYR A C 1
ATOM 1433 O O . TYR A 1 182 ? -1.251 8.916 7.277 1.00 91.25 182 TYR A O 1
ATOM 1441 N N . GLY A 1 183 ? -2.914 10.332 7.803 1.00 91.75 183 GLY A N 1
ATOM 1442 C CA . GLY A 1 183 ? -3.046 10.903 6.462 1.00 91.75 183 GLY A CA 1
ATOM 1443 C C . GLY A 1 183 ? -1.763 11.589 5.986 1.00 91.75 183 GLY A C 1
ATOM 1444 O O . GLY A 1 183 ? -1.313 11.327 4.875 1.00 91.75 183 GLY A O 1
ATOM 1445 N N . LEU A 1 184 ? -1.133 12.399 6.843 1.00 93.31 184 LEU A N 1
ATOM 1446 C CA . LEU A 1 184 ? 0.133 13.071 6.543 1.00 93.31 184 LEU A CA 1
ATOM 1447 C C . LEU A 1 184 ? 1.249 12.065 6.237 1.00 93.31 184 LEU A C 1
ATOM 1449 O O . LEU A 1 184 ? 1.945 12.194 5.234 1.00 93.31 184 LEU A O 1
ATOM 1453 N N . VAL A 1 185 ? 1.388 11.034 7.070 1.00 94.12 185 VAL A N 1
ATOM 1454 C CA . VAL A 1 185 ? 2.392 9.980 6.887 1.00 94.12 185 VAL A CA 1
ATOM 1455 C C . VAL A 1 185 ? 2.171 9.228 5.570 1.00 94.12 185 VAL A C 1
ATOM 1457 O O . VAL A 1 185 ? 3.132 8.974 4.845 1.00 94.12 185 VAL A O 1
ATOM 1460 N N . LEU A 1 186 ? 0.919 8.918 5.216 1.00 92.62 186 LEU A N 1
ATOM 1461 C CA . LEU A 1 186 ? 0.593 8.313 3.922 1.00 92.62 186 LEU A CA 1
ATOM 1462 C C . LEU A 1 186 ? 0.968 9.221 2.744 1.00 92.62 186 LEU A C 1
ATOM 1464 O O . LEU A 1 186 ? 1.532 8.727 1.772 1.00 92.62 186 LEU A O 1
ATOM 1468 N N . ILE A 1 187 ? 0.687 10.526 2.827 1.00 93.44 187 ILE A N 1
ATOM 1469 C CA . ILE A 1 187 ? 1.056 11.495 1.781 1.00 93.44 187 ILE A CA 1
ATOM 1470 C C . ILE A 1 187 ? 2.575 11.525 1.595 1.00 93.44 187 ILE A C 1
ATOM 1472 O O . ILE A 1 187 ? 3.046 11.409 0.467 1.00 93.44 187 ILE A O 1
ATOM 1476 N N . LEU A 1 188 ? 3.344 11.608 2.684 1.00 93.12 188 LEU A N 1
ATOM 1477 C CA . LEU A 1 188 ? 4.809 11.598 2.624 1.00 93.12 188 LEU A CA 1
ATOM 1478 C C . LEU A 1 188 ? 5.347 10.311 1.982 1.00 93.12 188 LEU A C 1
ATOM 1480 O O . LEU A 1 188 ? 6.209 10.375 1.108 1.00 93.12 188 LEU A O 1
ATOM 1484 N N . GLY A 1 189 ? 4.799 9.150 2.353 1.00 93.50 189 GLY A N 1
ATOM 1485 C CA . GLY A 1 189 ? 5.149 7.879 1.717 1.00 93.50 189 GLY A CA 1
ATOM 1486 C C . GLY A 1 189 ? 4.819 7.855 0.221 1.00 93.50 189 GLY A C 1
ATOM 1487 O O . GLY A 1 189 ? 5.636 7.412 -0.587 1.00 93.50 189 GLY A O 1
ATOM 1488 N N . MET A 1 190 ? 3.654 8.385 -0.163 1.00 93.81 190 MET A N 1
ATOM 1489 C CA . MET A 1 190 ? 3.241 8.474 -1.565 1.00 93.81 190 MET A CA 1
ATOM 1490 C C . MET A 1 190 ? 4.107 9.435 -2.382 1.00 93.81 190 MET A C 1
ATOM 1492 O O . MET A 1 190 ? 4.362 9.138 -3.542 1.00 93.81 190 MET A O 1
ATOM 1496 N N . ILE A 1 191 ? 4.608 10.537 -1.811 1.00 95.38 191 ILE A N 1
ATOM 1497 C CA . ILE A 1 191 ? 5.532 11.450 -2.508 1.00 95.38 191 ILE A CA 1
ATOM 1498 C C . ILE A 1 191 ? 6.813 10.714 -2.917 1.00 95.38 191 ILE A C 1
ATOM 1500 O O . ILE A 1 191 ? 7.245 10.832 -4.063 1.00 95.38 191 ILE A O 1
ATOM 1504 N N . VAL A 1 192 ? 7.395 9.919 -2.011 1.00 95.06 192 VAL A N 1
ATOM 1505 C CA . VAL A 1 192 ? 8.597 9.123 -2.320 1.00 95.06 192 VAL A CA 1
ATOM 1506 C C . VAL A 1 192 ? 8.301 8.108 -3.422 1.00 95.06 192 VAL A C 1
ATOM 1508 O O . VAL A 1 192 ? 9.063 8.003 -4.379 1.00 95.06 192 VAL A O 1
ATOM 1511 N N . ILE A 1 193 ? 7.170 7.407 -3.325 1.00 93.50 193 ILE A N 1
ATOM 1512 C CA . ILE A 1 193 ? 6.736 6.442 -4.340 1.00 93.50 193 ILE A CA 1
ATOM 1513 C C . ILE A 1 193 ? 6.542 7.115 -5.706 1.00 93.50 193 ILE A C 1
ATOM 1515 O O . ILE A 1 193 ? 7.060 6.623 -6.702 1.00 93.50 193 ILE A O 1
ATOM 1519 N N . ILE A 1 194 ? 5.836 8.246 -5.764 1.00 94.25 194 ILE A N 1
ATOM 1520 C CA . ILE A 1 194 ? 5.577 8.986 -7.006 1.00 94.25 194 ILE A CA 1
ATOM 1521 C C . ILE A 1 194 ? 6.885 9.468 -7.634 1.00 94.25 194 ILE A C 1
ATOM 1523 O O . ILE A 1 194 ? 7.053 9.346 -8.843 1.00 94.25 194 ILE A O 1
ATOM 1527 N N . SER A 1 195 ? 7.816 9.982 -6.826 1.00 94.94 195 SER A N 1
ATOM 1528 C CA . SER A 1 195 ? 9.136 10.418 -7.295 1.00 94.94 195 SER A CA 1
ATOM 1529 C C . SER A 1 195 ? 9.905 9.273 -7.966 1.00 94.94 195 SER A C 1
ATOM 1531 O O . SER A 1 195 ? 10.447 9.432 -9.058 1.00 94.94 195 SER A O 1
ATOM 1533 N N . GLU A 1 196 ? 9.889 8.091 -7.350 1.00 93.38 196 GLU A N 1
ATOM 1534 C CA . GLU A 1 196 ? 10.572 6.899 -7.857 1.00 93.38 196 GLU A CA 1
ATOM 1535 C C . GLU A 1 196 ? 9.905 6.343 -9.120 1.00 93.38 196 GLU A C 1
ATOM 1537 O O . GLU A 1 196 ? 10.593 6.048 -10.091 1.00 93.38 196 GLU A O 1
ATOM 1542 N N . LEU A 1 197 ? 8.571 6.284 -9.162 1.00 91.81 197 LEU A N 1
ATOM 1543 C CA . LEU A 1 197 ? 7.843 5.864 -10.362 1.00 91.81 197 LEU A CA 1
ATOM 1544 C C . LEU A 1 197 ? 8.031 6.832 -11.528 1.00 91.81 197 LEU A C 1
ATOM 1546 O O . LEU A 1 197 ? 8.130 6.387 -12.666 1.00 91.81 197 LEU A O 1
ATOM 1550 N N . LYS A 1 198 ? 8.083 8.141 -11.249 1.00 92.88 198 LYS A N 1
ATOM 1551 C CA . LYS A 1 198 ? 8.353 9.165 -12.262 1.00 92.88 198 LYS A CA 1
ATOM 1552 C C . LYS A 1 198 ? 9.763 9.012 -12.824 1.00 92.88 198 LYS A C 1
ATOM 1554 O O . LYS A 1 198 ? 9.943 9.114 -14.028 1.00 92.88 198 LYS A O 1
ATOM 1559 N N . ARG A 1 199 ? 10.754 8.746 -11.965 1.00 89.75 199 ARG A N 1
ATOM 1560 C CA . ARG A 1 199 ? 12.133 8.469 -12.395 1.00 89.75 199 ARG A CA 1
ATOM 1561 C C . ARG A 1 199 ? 12.225 7.199 -13.245 1.00 89.75 199 ARG A C 1
ATOM 1563 O O . ARG A 1 199 ? 13.075 7.122 -14.121 1.00 89.75 199 ARG A O 1
ATOM 1570 N N . ASP A 1 200 ? 11.363 6.226 -12.970 1.00 87.31 200 ASP A N 1
ATOM 1571 C CA . ASP A 1 200 ? 11.320 4.939 -13.664 1.00 87.31 200 ASP A CA 1
ATOM 1572 C C . ASP A 1 200 ? 10.374 4.927 -14.874 1.00 87.31 200 ASP A C 1
ATOM 1574 O O . ASP A 1 200 ? 10.190 3.848 -15.443 1.00 87.31 200 ASP A O 1
ATOM 1578 N N . GLU A 1 201 ? 9.766 6.074 -15.217 1.00 90.31 201 GLU A N 1
ATOM 1579 C CA . GLU A 1 201 ? 8.785 6.245 -16.305 1.00 90.31 201 GLU A CA 1
ATOM 1580 C C . GLU A 1 201 ? 7.655 5.204 -16.221 1.00 90.31 201 GLU A C 1
ATOM 1582 O O . GLU A 1 201 ? 7.298 4.517 -17.171 1.00 90.31 201 GLU A O 1
ATOM 1587 N N . THR A 1 202 ? 7.128 5.010 -15.011 1.00 91.31 202 THR A N 1
ATOM 1588 C CA . THR A 1 202 ? 6.037 4.059 -14.724 1.00 91.31 202 THR A CA 1
ATOM 1589 C C . THR A 1 202 ? 4.942 4.673 -13.858 1.00 91.31 202 THR A C 1
ATOM 1591 O O . THR A 1 202 ? 4.139 3.950 -13.257 1.00 91.31 202 THR A O 1
ATOM 1594 N N . LEU A 1 203 ? 4.911 6.003 -13.742 1.00 93.75 203 LEU A N 1
ATOM 1595 C CA . LEU A 1 203 ? 3.998 6.702 -12.844 1.00 93.75 203 LEU A CA 1
ATOM 1596 C C . LEU A 1 203 ? 2.549 6.513 -13.273 1.00 93.75 203 LEU A C 1
ATOM 1598 O O . LEU A 1 203 ? 1.727 6.072 -12.467 1.00 93.75 203 LEU A O 1
ATOM 1602 N N . TYR A 1 204 ? 2.224 6.832 -14.521 1.00 94.56 204 TYR A N 1
ATOM 1603 C CA . TYR A 1 204 ? 0.850 6.771 -15.002 1.00 94.56 204 TYR A CA 1
ATOM 1604 C C . TYR A 1 204 ? 0.374 5.328 -15.124 1.00 94.56 204 TYR A C 1
ATOM 1606 O O . TYR A 1 204 ? -0.761 5.013 -14.751 1.00 94.56 204 TYR A O 1
ATOM 1614 N N . PHE A 1 205 ? 1.268 4.432 -15.539 1.00 93.12 205 PHE A N 1
ATOM 1615 C CA . PHE A 1 205 ? 1.022 2.995 -15.532 1.00 93.12 205 PHE A CA 1
ATOM 1616 C C . PHE A 1 205 ? 0.673 2.484 -14.121 1.00 93.12 205 PHE A C 1
ATOM 1618 O O . PHE A 1 205 ? -0.388 1.890 -13.901 1.00 93.12 205 PHE A O 1
ATOM 1625 N N . GLY A 1 206 ? 1.519 2.785 -13.130 1.00 93.88 206 GLY A N 1
ATOM 1626 C CA . GLY A 1 206 ? 1.308 2.380 -11.742 1.00 93.88 206 GLY A CA 1
ATOM 1627 C C . GLY A 1 206 ? 0.027 2.967 -11.141 1.00 93.88 206 GLY A C 1
ATOM 1628 O O . GLY A 1 206 ? -0.739 2.245 -10.501 1.00 93.88 206 GLY A O 1
ATOM 1629 N N . LEU A 1 207 ? -0.251 4.252 -11.386 1.00 95.56 207 LEU A N 1
ATOM 1630 C CA . LEU A 1 207 ? -1.480 4.901 -10.922 1.00 95.56 207 LEU A CA 1
ATOM 1631 C C . LEU A 1 207 ? -2.730 4.241 -11.516 1.00 95.56 207 LEU A C 1
ATOM 1633 O O . LEU A 1 207 ? -3.689 3.972 -10.788 1.00 95.56 207 LEU A O 1
ATOM 1637 N N . THR A 1 208 ? -2.704 3.921 -12.810 1.00 95.62 208 THR A N 1
ATOM 1638 C CA . THR A 1 208 ? -3.833 3.293 -13.506 1.00 95.62 208 THR A CA 1
ATOM 1639 C C . THR A 1 208 ? -4.166 1.930 -12.905 1.00 95.62 208 THR A C 1
ATOM 1641 O O . THR A 1 208 ? -5.302 1.702 -12.482 1.00 95.62 208 THR A O 1
ATOM 1644 N N . PHE A 1 209 ? -3.183 1.034 -12.783 1.00 95.94 209 PHE A N 1
ATOM 1645 C CA . PHE A 1 209 ? -3.413 -0.298 -12.213 1.00 95.94 209 PHE A CA 1
ATOM 1646 C C . PHE A 1 209 ? -3.766 -0.247 -10.722 1.00 95.94 209 PHE A C 1
ATOM 1648 O O . PHE A 1 209 ? -4.593 -1.039 -10.263 1.00 95.94 209 PHE A O 1
ATOM 1655 N N . GLY A 1 210 ? -3.214 0.708 -9.968 1.00 96.44 210 GLY A N 1
ATOM 1656 C CA . GLY A 1 210 ? -3.569 0.924 -8.565 1.00 96.44 210 GLY A CA 1
ATOM 1657 C C . GLY A 1 210 ? -5.030 1.351 -8.404 1.00 96.44 210 GLY A C 1
ATOM 1658 O O . GLY A 1 210 ? -5.757 0.797 -7.572 1.00 96.44 210 GLY A O 1
ATOM 1659 N N . ASN A 1 211 ? -5.492 2.275 -9.252 1.00 97.00 211 ASN A N 1
ATOM 1660 C CA . ASN A 1 211 ? -6.881 2.731 -9.282 1.00 97.00 211 ASN A CA 1
ATOM 1661 C C . ASN A 1 211 ? -7.837 1.628 -9.745 1.00 97.00 211 ASN A C 1
ATOM 1663 O O . ASN A 1 211 ? -8.855 1.400 -9.091 1.00 97.00 211 ASN A O 1
ATOM 1667 N N . ILE A 1 212 ? -7.506 0.904 -10.821 1.00 96.62 212 ILE A N 1
ATOM 1668 C CA . ILE A 1 212 ? -8.302 -0.233 -11.305 1.00 96.62 212 ILE A CA 1
ATOM 1669 C C . ILE A 1 212 ? -8.427 -1.289 -10.206 1.00 96.62 212 ILE A C 1
ATOM 1671 O O . ILE A 1 212 ? -9.536 -1.738 -9.920 1.00 96.62 212 ILE A O 1
ATOM 1675 N N . ALA A 1 213 ? -7.334 -1.643 -9.526 1.00 97.25 213 ALA A N 1
ATOM 1676 C CA . ALA A 1 213 ? -7.374 -2.617 -8.441 1.00 97.25 213 ALA A CA 1
ATOM 1677 C C . ALA A 1 213 ? -8.280 -2.165 -7.283 1.00 97.25 213 ALA A C 1
ATOM 1679 O O . ALA A 1 213 ? -9.093 -2.951 -6.779 1.00 97.25 213 ALA A O 1
ATOM 1680 N N . ALA A 1 214 ? -8.199 -0.889 -6.896 1.00 96.25 214 ALA A N 1
ATOM 1681 C CA . ALA A 1 214 ? -9.082 -0.311 -5.889 1.00 96.25 214 ALA A CA 1
ATOM 1682 C C . ALA A 1 214 ? -10.557 -0.356 -6.332 1.00 96.25 214 ALA A C 1
ATOM 1684 O O . ALA A 1 214 ? -11.412 -0.815 -5.571 1.00 96.25 214 ALA A O 1
ATOM 1685 N N . LEU A 1 215 ? -10.863 0.050 -7.568 1.00 95.81 215 LEU A N 1
ATOM 1686 C CA . LEU A 1 215 ? -12.219 0.052 -8.128 1.00 95.81 215 LEU A CA 1
ATOM 1687 C C . LEU A 1 215 ? -12.796 -1.365 -8.245 1.00 95.81 215 LEU A C 1
ATOM 1689 O O . LEU A 1 215 ? -13.914 -1.603 -7.784 1.00 95.81 215 LEU A O 1
ATOM 1693 N N . LEU A 1 216 ? -12.025 -2.327 -8.761 1.00 96.50 216 LEU A N 1
ATOM 1694 C CA . LEU A 1 216 ? -12.418 -3.738 -8.836 1.00 96.50 216 LEU A CA 1
ATOM 1695 C C . LEU A 1 216 ? -12.754 -4.301 -7.455 1.00 96.50 216 LEU A C 1
ATOM 1697 O O . LEU A 1 216 ? -13.758 -4.998 -7.265 1.00 96.50 216 LEU A O 1
ATOM 1701 N N . ARG A 1 217 ? -11.951 -3.954 -6.448 1.00 94.88 217 ARG A N 1
ATOM 1702 C CA . ARG A 1 217 ? -12.194 -4.410 -5.083 1.00 94.88 217 ARG A CA 1
ATOM 1703 C C . ARG A 1 217 ? -13.380 -3.714 -4.422 1.00 94.88 217 ARG A C 1
ATOM 1705 O O . ARG A 1 217 ? -14.101 -4.362 -3.659 1.00 94.88 217 ARG A O 1
ATOM 1712 N N . PHE A 1 218 ? -13.574 -2.418 -4.650 1.00 92.38 218 PHE A N 1
ATOM 1713 C CA . PHE A 1 218 ? -14.640 -1.650 -4.007 1.00 92.38 218 PHE A CA 1
ATOM 1714 C C . PHE A 1 218 ? -16.004 -1.868 -4.658 1.00 92.38 218 PHE A C 1
ATOM 1716 O O . PHE A 1 218 ? -16.980 -2.038 -3.929 1.00 92.38 218 PHE A O 1
ATOM 1723 N N . HIS A 1 219 ? -16.066 -1.906 -5.989 1.00 92.81 219 HIS A N 1
ATOM 1724 C CA . HIS A 1 219 ? -17.310 -2.034 -6.742 1.00 92.81 219 HIS A CA 1
ATOM 1725 C C . HIS A 1 219 ? -17.711 -3.501 -6.935 1.00 92.81 219 HIS A C 1
ATOM 1727 O O . HIS A 1 219 ? -18.776 -3.918 -6.488 1.00 92.81 219 HIS A O 1
ATOM 1733 N N . PHE A 1 220 ? -16.817 -4.315 -7.504 1.00 94.50 220 PHE A N 1
ATOM 1734 C CA . PHE A 1 220 ? -17.111 -5.711 -7.855 1.00 94.50 220 PHE A CA 1
ATOM 1735 C C . PHE A 1 220 ? -16.825 -6.704 -6.723 1.00 94.50 220 PHE A C 1
ATOM 1737 O O . PHE A 1 220 ? -17.069 -7.899 -6.862 1.00 94.50 220 PHE A O 1
ATOM 1744 N N . ARG A 1 221 ? -16.296 -6.234 -5.582 1.00 94.50 221 ARG A N 1
ATOM 1745 C CA . ARG A 1 221 ? -15.931 -7.069 -4.421 1.00 94.50 221 ARG A CA 1
ATOM 1746 C C . ARG A 1 221 ? -14.987 -8.224 -4.774 1.00 94.50 221 ARG A C 1
ATOM 1748 O O . ARG A 1 221 ? -14.945 -9.214 -4.041 1.00 94.50 221 ARG A O 1
ATOM 1755 N N . MET A 1 222 ? -14.186 -8.065 -5.830 1.00 96.56 222 MET A N 1
ATOM 1756 C CA . MET A 1 222 ? -13.282 -9.097 -6.338 1.00 96.56 222 MET A CA 1
ATOM 1757 C C . MET A 1 222 ? -12.407 -9.675 -5.219 1.00 96.56 222 MET A C 1
ATOM 1759 O O . MET A 1 222 ? -11.973 -8.949 -4.315 1.00 96.56 222 MET A O 1
ATOM 1763 N N . ASN A 1 223 ? -12.171 -10.988 -5.244 1.00 96.69 223 ASN A N 1
ATOM 1764 C CA . ASN A 1 223 ? -11.263 -11.630 -4.300 1.00 96.69 223 ASN A CA 1
ATOM 1765 C C . ASN A 1 223 ? -9.857 -11.026 -4.460 1.00 96.69 223 ASN A C 1
ATOM 1767 O O . ASN A 1 223 ? -9.342 -10.935 -5.570 1.00 96.69 223 ASN A O 1
ATOM 1771 N N . LYS A 1 224 ? -9.236 -10.605 -3.351 1.00 95.38 224 LYS A N 1
ATOM 1772 C CA . LYS A 1 224 ? -7.948 -9.898 -3.387 1.00 95.38 224 LYS A CA 1
ATOM 1773 C C . LYS A 1 224 ? -6.791 -10.753 -3.910 1.00 95.38 224 LYS A C 1
ATOM 1775 O O . LYS A 1 224 ? -5.863 -10.191 -4.469 1.00 95.38 224 LYS A O 1
ATOM 1780 N N . TYR A 1 225 ? -6.842 -12.075 -3.749 1.00 97.38 225 TYR A N 1
ATOM 1781 C CA . TYR A 1 225 ? -5.811 -12.973 -4.263 1.00 97.38 225 TYR A CA 1
ATOM 1782 C C . TYR A 1 225 ? -5.908 -13.083 -5.781 1.00 97.38 225 TYR A C 1
ATOM 1784 O O . TYR A 1 225 ? -4.913 -12.888 -6.462 1.00 97.38 225 TYR A O 1
ATOM 1792 N N . ILE A 1 226 ? -7.122 -13.273 -6.313 1.00 97.62 226 ILE A N 1
ATOM 1793 C CA . ILE A 1 226 ? -7.360 -13.262 -7.766 1.00 97.62 226 ILE A CA 1
ATOM 1794 C C . ILE A 1 226 ? -6.957 -11.903 -8.349 1.00 97.62 226 ILE A C 1
ATOM 1796 O O . ILE A 1 226 ? -6.271 -11.846 -9.364 1.00 97.62 226 ILE A O 1
ATOM 1800 N N . LEU A 1 227 ? -7.334 -10.814 -7.673 1.00 97.38 227 LEU A N 1
ATOM 1801 C CA . LEU A 1 227 ? -6.992 -9.457 -8.084 1.00 97.38 227 LEU A CA 1
ATOM 1802 C C . LEU A 1 227 ? -5.474 -9.250 -8.173 1.00 97.38 227 LEU A C 1
ATOM 1804 O O . LEU A 1 227 ? -4.985 -8.819 -9.211 1.00 97.38 227 LEU A O 1
ATOM 1808 N N . TRP A 1 228 ? -4.727 -9.560 -7.109 1.00 97.19 228 TRP A N 1
ATOM 1809 C CA . TRP A 1 228 ? -3.279 -9.347 -7.096 1.00 97.19 228 TRP A CA 1
ATOM 1810 C C . TRP A 1 228 ? -2.531 -10.297 -8.028 1.00 97.19 228 TRP A C 1
ATOM 1812 O O . TRP A 1 228 ? -1.558 -9.865 -8.636 1.00 97.19 228 TRP A O 1
ATOM 1822 N N . THR A 1 229 ? -2.992 -11.539 -8.200 1.00 97.56 229 THR A N 1
ATOM 1823 C CA . THR A 1 229 ? -2.431 -12.459 -9.199 1.00 97.56 229 THR A CA 1
ATOM 1824 C C . THR A 1 229 ? -2.627 -11.921 -10.616 1.00 97.56 229 THR A C 1
ATOM 1826 O O . THR A 1 229 ? -1.674 -11.902 -11.389 1.00 97.56 229 THR A O 1
ATOM 1829 N N . ALA A 1 230 ? -3.824 -11.427 -10.951 1.00 97.31 230 ALA A N 1
ATOM 1830 C CA . ALA A 1 230 ? -4.088 -10.830 -12.260 1.00 97.31 230 ALA A CA 1
ATOM 1831 C C . ALA A 1 230 ? -3.230 -9.577 -12.488 1.00 97.31 230 ALA A C 1
ATOM 1833 O O . ALA A 1 230 ? -2.576 -9.459 -13.519 1.00 97.31 230 ALA A O 1
ATOM 1834 N N . VAL A 1 231 ? -3.173 -8.671 -11.505 1.00 95.50 231 VAL A N 1
ATOM 1835 C CA . VAL A 1 231 ? -2.337 -7.464 -11.579 1.00 95.50 231 VAL A CA 1
ATOM 1836 C C . VAL A 1 231 ? -0.862 -7.827 -11.755 1.00 95.50 231 VAL A C 1
ATOM 1838 O O . VAL A 1 231 ? -0.219 -7.276 -12.639 1.00 95.50 231 VAL A O 1
ATOM 1841 N N . ALA A 1 232 ? -0.327 -8.774 -10.980 1.00 95.38 232 ALA A N 1
ATOM 1842 C CA . ALA A 1 232 ? 1.060 -9.211 -11.120 1.00 95.38 232 ALA A CA 1
ATOM 1843 C C . ALA A 1 232 ? 1.332 -9.833 -12.498 1.00 95.38 232 ALA A C 1
ATOM 1845 O O . ALA A 1 232 ? 2.357 -9.538 -13.102 1.00 95.38 232 ALA A O 1
ATOM 1846 N N . PHE A 1 233 ? 0.408 -10.638 -13.027 1.00 95.69 233 PHE A N 1
ATOM 1847 C CA . PHE A 1 233 ? 0.529 -11.197 -14.373 1.00 95.69 233 PHE A CA 1
ATOM 1848 C C . PHE A 1 233 ? 0.602 -10.099 -15.445 1.00 95.69 233 PHE A C 1
ATOM 1850 O O . PHE A 1 233 ? 1.555 -10.073 -16.222 1.00 95.69 233 PHE A O 1
ATOM 1857 N N . PHE A 1 234 ? -0.353 -9.162 -15.454 1.00 93.94 234 PHE A N 1
ATOM 1858 C CA . PHE A 1 234 ? -0.379 -8.076 -16.440 1.00 93.94 234 PHE A CA 1
ATOM 1859 C C . PHE A 1 234 ? 0.831 -7.155 -16.311 1.00 93.94 234 PHE A C 1
ATOM 1861 O O . PHE A 1 234 ? 1.476 -6.861 -17.312 1.00 93.94 234 PHE A O 1
ATOM 1868 N N . VAL A 1 235 ? 1.188 -6.760 -15.087 1.00 91.88 235 VAL A N 1
ATOM 1869 C CA . VAL A 1 235 ? 2.364 -5.920 -14.837 1.00 91.88 235 VAL A CA 1
ATOM 1870 C C . VAL A 1 235 ? 3.638 -6.628 -15.290 1.00 91.88 235 VAL A C 1
ATOM 1872 O O . VAL A 1 235 ? 4.436 -6.023 -15.995 1.00 91.88 235 VAL A O 1
ATOM 1875 N N . SER A 1 236 ? 3.817 -7.913 -14.965 1.00 91.69 236 SER A N 1
ATOM 1876 C CA . SER A 1 236 ? 4.997 -8.672 -15.400 1.00 91.69 236 SER A CA 1
ATOM 1877 C C . SER A 1 236 ? 5.086 -8.761 -16.921 1.00 91.69 236 SER A C 1
ATOM 1879 O O . SER A 1 236 ? 6.164 -8.556 -17.468 1.00 91.69 236 SER A O 1
ATOM 1881 N N . LYS A 1 237 ? 3.970 -9.059 -17.597 1.00 91.06 237 LYS A N 1
ATOM 1882 C CA . LYS A 1 237 ? 3.924 -9.189 -19.056 1.00 91.06 237 LYS A CA 1
ATOM 1883 C C . LYS A 1 237 ? 4.236 -7.858 -19.742 1.00 91.06 237 LYS A C 1
ATOM 1885 O O . LYS A 1 237 ? 5.111 -7.792 -20.594 1.00 91.06 237 LYS A O 1
ATOM 1890 N N . MET A 1 238 ? 3.589 -6.781 -19.307 1.00 88.31 238 MET A N 1
ATOM 1891 C CA . MET A 1 238 ? 3.793 -5.450 -19.881 1.00 88.31 238 MET A CA 1
ATOM 1892 C C . MET A 1 238 ? 5.211 -4.920 -19.655 1.00 88.31 238 MET A C 1
ATOM 1894 O O . MET A 1 238 ? 5.813 -4.360 -20.567 1.00 88.31 238 MET A O 1
ATOM 1898 N N . MET A 1 239 ? 5.779 -5.162 -18.469 1.00 83.31 239 MET A N 1
ATOM 1899 C CA . MET A 1 239 ? 7.168 -4.808 -18.167 1.00 83.31 239 MET A CA 1
ATOM 1900 C C . MET A 1 239 ? 8.190 -5.613 -18.987 1.00 83.31 239 MET A C 1
ATOM 1902 O O . MET A 1 239 ? 9.312 -5.143 -19.155 1.00 83.31 239 MET A O 1
ATOM 1906 N N . GLN A 1 240 ? 7.830 -6.808 -19.471 1.00 83.81 240 GLN A N 1
ATOM 1907 C CA . GLN A 1 240 ? 8.673 -7.624 -20.352 1.00 83.81 240 GLN A CA 1
ATOM 1908 C C . GLN A 1 240 ? 8.554 -7.213 -21.826 1.00 83.81 240 GLN A C 1
ATOM 1910 O O . GLN A 1 240 ? 9.560 -7.222 -22.528 1.00 83.81 240 GLN A O 1
ATOM 1915 N N . GLU A 1 241 ? 7.351 -6.865 -22.294 1.00 80.31 241 GLU A N 1
ATOM 1916 C CA . GLU A 1 241 ? 7.067 -6.670 -23.723 1.00 80.31 241 GLU A CA 1
ATOM 1917 C C . GLU A 1 241 ? 7.370 -5.258 -24.251 1.00 80.31 241 GLU A C 1
ATOM 1919 O O . GLU A 1 241 ? 7.813 -5.138 -25.389 1.00 80.31 241 GLU A O 1
ATOM 1924 N N . GLN A 1 242 ? 7.128 -4.186 -23.483 1.00 61.84 242 GLN A N 1
ATOM 1925 C CA . GLN A 1 242 ? 7.018 -2.847 -24.092 1.00 61.84 242 GLN A CA 1
ATOM 1926 C C . GLN A 1 242 ? 8.285 -1.976 -24.072 1.00 61.84 242 GLN A C 1
ATOM 1928 O O . GLN A 1 242 ? 8.386 -1.070 -24.891 1.00 61.84 242 GLN A O 1
ATOM 1933 N N . GLY A 1 243 ? 9.268 -2.232 -23.202 1.00 63.06 243 GLY A N 1
ATOM 1934 C CA . GLY A 1 243 ? 10.341 -1.256 -22.947 1.00 63.06 243 GLY A CA 1
ATOM 1935 C C . GLY A 1 243 ? 9.788 0.033 -22.302 1.00 63.06 243 GLY A C 1
ATOM 1936 O O . GLY A 1 243 ? 8.754 0.549 -22.686 1.00 63.06 243 GLY A O 1
ATOM 1937 N N . PHE A 1 244 ? 10.421 0.553 -21.252 1.00 57.09 244 PHE A N 1
ATOM 1938 C CA . PHE A 1 244 ? 9.745 1.482 -20.322 1.00 57.09 244 PHE A CA 1
ATOM 1939 C C . PHE A 1 244 ? 9.344 2.853 -20.887 1.00 57.09 244 PHE A C 1
ATOM 1941 O O . PHE A 1 244 ? 8.325 3.396 -20.471 1.00 57.09 244 PHE A O 1
ATOM 1948 N N . ILE A 1 245 ? 10.111 3.382 -21.840 1.00 56.91 245 ILE A N 1
ATOM 1949 C CA . ILE A 1 245 ? 10.019 4.789 -22.262 1.00 56.91 245 ILE A CA 1
ATOM 1950 C C . ILE A 1 245 ? 8.736 5.067 -23.058 1.00 56.91 245 ILE A C 1
ATOM 1952 O O . ILE A 1 245 ? 8.103 6.102 -22.890 1.00 56.91 245 ILE A O 1
ATOM 1956 N N . THR A 1 246 ? 8.304 4.124 -23.895 1.00 59.50 246 THR A N 1
ATOM 1957 C CA . THR A 1 246 ? 7.084 4.262 -24.709 1.00 59.50 246 THR A CA 1
ATOM 1958 C C . THR A 1 246 ? 5.805 4.035 -23.909 1.00 59.50 246 THR A C 1
ATOM 1960 O O . THR A 1 246 ? 4.725 4.387 -24.369 1.00 59.50 246 THR A O 1
ATOM 1963 N N . VAL A 1 247 ? 5.909 3.466 -22.704 1.00 62.59 247 VAL A N 1
ATOM 1964 C CA . VAL A 1 247 ? 4.744 3.121 -21.891 1.00 62.59 247 VAL A CA 1
ATOM 1965 C C . VAL A 1 247 ? 4.162 4.389 -21.269 1.00 62.59 247 VAL A C 1
ATOM 1967 O O . VAL A 1 247 ? 3.012 4.710 -21.534 1.00 62.59 247 VAL A O 1
ATOM 1970 N N . ASP A 1 248 ? 4.909 5.163 -20.478 1.00 71.69 248 ASP A N 1
ATOM 1971 C CA . ASP A 1 248 ? 4.285 6.168 -19.594 1.00 71.69 248 ASP A CA 1
ATOM 1972 C C . ASP A 1 248 ? 3.456 7.247 -20.323 1.00 71.69 248 ASP A C 1
ATOM 1974 O O . ASP A 1 248 ? 2.411 7.655 -19.808 1.00 71.69 248 ASP A O 1
ATOM 1978 N N . GLU A 1 249 ? 3.852 7.666 -21.533 1.00 77.75 249 GLU A N 1
ATOM 1979 C CA . GLU A 1 249 ? 3.096 8.653 -22.322 1.00 77.75 249 GLU A CA 1
ATOM 1980 C C . GLU A 1 249 ? 1.706 8.146 -22.731 1.00 77.75 249 GLU A C 1
ATOM 1982 O O . GLU A 1 249 ? 0.732 8.896 -22.640 1.00 77.75 249 GLU A O 1
ATOM 1987 N N . GLU A 1 250 ? 1.558 6.872 -23.099 1.00 86.56 250 GLU A N 1
ATOM 1988 C CA . GLU A 1 250 ? 0.256 6.298 -23.472 1.00 86.56 250 GLU A CA 1
ATOM 1989 C C . GLU A 1 250 ? -0.692 6.174 -22.266 1.00 86.56 250 GLU A C 1
ATOM 1991 O O . GLU A 1 250 ? -1.918 6.228 -22.405 1.00 86.56 250 GLU A O 1
ATOM 1996 N N . TRP A 1 251 ? -0.140 6.060 -21.053 1.00 89.31 251 TRP A N 1
ATOM 1997 C CA . TRP A 1 251 ? -0.918 5.829 -19.833 1.00 89.31 251 TRP A CA 1
ATOM 1998 C C . TRP A 1 251 ? -1.413 7.108 -19.145 1.00 89.31 251 TRP A C 1
ATOM 2000 O O . TRP A 1 251 ? -2.191 7.007 -18.189 1.00 89.31 251 TRP A O 1
ATOM 2010 N N . HIS A 1 252 ? -1.057 8.307 -19.626 1.00 93.38 252 HIS A N 1
ATOM 2011 C CA . HIS A 1 252 ? -1.497 9.560 -18.996 1.00 93.38 252 HIS A CA 1
ATOM 2012 C C . HIS A 1 252 ? -3.032 9.717 -18.995 1.00 93.38 252 HIS A C 1
ATOM 2014 O O . HIS A 1 252 ? -3.613 10.028 -17.949 1.00 93.38 252 HIS A O 1
ATOM 2020 N N . VAL A 1 253 ? -3.707 9.437 -20.123 1.00 93.81 253 VAL A N 1
ATOM 2021 C CA . VAL A 1 253 ? -5.179 9.518 -20.222 1.00 93.81 253 VAL A CA 1
ATOM 2022 C C . VAL A 1 253 ? -5.852 8.448 -19.352 1.00 93.81 253 VAL A C 1
ATOM 2024 O O . VAL A 1 253 ? -6.675 8.826 -18.511 1.00 93.81 253 VAL A O 1
ATOM 2027 N N . PRO A 1 254 ? -5.512 7.142 -19.454 1.00 94.94 254 PRO A N 1
ATOM 2028 C CA . PRO A 1 254 ? -6.053 6.122 -18.551 1.00 94.94 254 PRO A CA 1
ATOM 2029 C C . PRO A 1 254 ? -5.864 6.451 -17.063 1.00 94.94 254 PRO A C 1
ATOM 2031 O O . PRO A 1 254 ? -6.785 6.265 -16.259 1.00 94.94 254 PRO A O 1
ATOM 2034 N N . SER A 1 255 ? -4.703 6.991 -16.685 1.00 94.75 255 SER A N 1
ATOM 2035 C CA . SER A 1 255 ? -4.417 7.384 -15.303 1.00 94.75 255 SER A CA 1
ATOM 2036 C C . SER A 1 255 ? -5.335 8.511 -14.833 1.00 94.75 255 SER A C 1
ATOM 2038 O O . SER A 1 255 ? -5.958 8.403 -13.770 1.00 94.75 255 SER A O 1
ATOM 2040 N N . ALA A 1 256 ? -5.492 9.565 -15.640 1.00 95.19 256 ALA A N 1
ATOM 2041 C CA . ALA A 1 256 ? -6.387 10.676 -15.332 1.00 95.19 256 ALA A CA 1
ATOM 2042 C C . ALA A 1 256 ? -7.845 10.204 -15.207 1.00 95.19 256 ALA A C 1
ATOM 2044 O O . ALA A 1 256 ? -8.508 10.491 -14.209 1.00 95.19 256 ALA A O 1
ATOM 2045 N N . VAL A 1 257 ? -8.323 9.405 -16.168 1.00 96.75 257 VAL A N 1
ATOM 2046 C CA . VAL A 1 257 ? -9.691 8.867 -16.181 1.00 96.75 257 VAL A CA 1
ATOM 2047 C C . VAL A 1 257 ? -9.955 7.996 -14.952 1.00 96.75 257 VAL A C 1
ATOM 2049 O O . VAL A 1 257 ? -10.930 8.218 -14.233 1.00 96.75 257 VAL A O 1
ATOM 2052 N N . THR A 1 258 ? -9.083 7.030 -14.656 1.00 96.12 258 THR A N 1
ATOM 2053 C CA . THR A 1 258 ? -9.271 6.138 -13.497 1.00 96.12 258 THR A CA 1
ATOM 2054 C C . THR A 1 258 ? -9.182 6.883 -12.165 1.00 96.12 258 THR A C 1
ATOM 2056 O O . THR A 1 258 ? -9.918 6.550 -11.232 1.00 96.12 258 THR A O 1
ATOM 2059 N N . THR A 1 259 ? -8.348 7.924 -12.080 1.00 95.94 259 THR A N 1
ATOM 2060 C CA . THR A 1 259 ? -8.247 8.793 -10.899 1.00 95.94 259 THR A CA 1
ATOM 2061 C C . THR A 1 259 ? -9.531 9.591 -10.693 1.00 95.94 259 THR A C 1
ATOM 2063 O O . THR A 1 259 ? -10.073 9.603 -9.586 1.00 95.94 259 THR A O 1
ATOM 2066 N N . LEU A 1 260 ? -10.069 10.200 -11.755 1.00 96.50 260 LEU A N 1
ATOM 2067 C CA . LEU A 1 260 ? -11.340 10.922 -11.702 1.00 96.50 260 LEU A CA 1
ATOM 2068 C C . LEU A 1 260 ? -12.486 9.995 -11.288 1.00 96.50 260 LEU A C 1
ATOM 2070 O O . LEU A 1 260 ? -13.225 10.332 -10.367 1.00 96.50 260 LEU A O 1
ATOM 2074 N N . ILE A 1 261 ? -12.582 8.793 -11.871 1.00 96.00 261 ILE A N 1
ATOM 2075 C CA . ILE A 1 261 ? -13.592 7.792 -11.488 1.00 96.00 261 ILE A CA 1
ATOM 2076 C C . ILE A 1 261 ? -13.481 7.445 -9.999 1.00 96.00 261 ILE A C 1
ATOM 2078 O O . ILE A 1 261 ? -14.497 7.400 -9.301 1.00 96.00 261 ILE A O 1
ATOM 2082 N N . LEU A 1 262 ? -12.266 7.222 -9.489 1.00 94.31 262 LEU A N 1
ATOM 2083 C CA . LEU A 1 262 ? -12.046 6.895 -8.081 1.00 94.31 262 LEU A CA 1
ATOM 2084 C C . LEU A 1 262 ? -12.455 8.048 -7.148 1.00 94.31 262 LEU A C 1
ATOM 2086 O O . LEU A 1 262 ? -13.115 7.804 -6.135 1.00 94.31 262 LEU A O 1
ATOM 2090 N N . ILE A 1 263 ? -12.118 9.293 -7.498 1.00 94.56 263 ILE A N 1
ATOM 2091 C CA . ILE A 1 263 ? -12.503 10.490 -6.735 1.00 94.56 263 ILE A CA 1
ATOM 2092 C C . ILE A 1 263 ? -14.024 10.677 -6.763 1.00 94.56 263 ILE A C 1
ATOM 2094 O O . ILE A 1 263 ? -14.643 10.834 -5.708 1.00 94.56 263 ILE A O 1
ATOM 2098 N N . SER A 1 264 ? -14.653 10.595 -7.937 1.00 94.25 264 SER A N 1
ATOM 2099 C CA . SER A 1 264 ? -16.109 10.683 -8.077 1.00 94.25 264 SER A CA 1
ATOM 2100 C C . SER A 1 264 ? -16.817 9.591 -7.276 1.00 94.25 264 SER A C 1
ATOM 2102 O O . SER A 1 264 ? -17.812 9.860 -6.597 1.00 94.25 264 SER A O 1
ATOM 2104 N N . TYR A 1 265 ? -16.282 8.367 -7.286 1.00 93.00 265 TYR A N 1
ATOM 2105 C CA . TYR A 1 265 ? -16.792 7.262 -6.481 1.00 93.00 265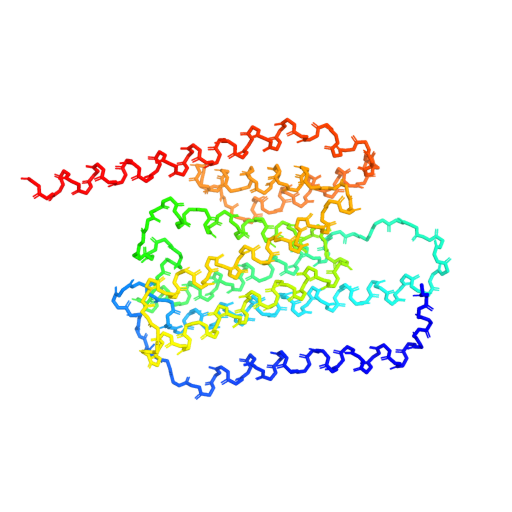 TYR A CA 1
ATOM 2106 C C . TYR A 1 265 ? -16.667 7.551 -4.975 1.00 93.00 265 TYR A C 1
ATOM 2108 O O . TYR A 1 265 ? -17.622 7.318 -4.232 1.00 93.00 265 TYR A O 1
ATOM 2116 N N . ALA A 1 266 ? -15.549 8.130 -4.520 1.00 91.50 266 ALA A N 1
ATOM 2117 C CA . ALA A 1 266 ? -15.353 8.533 -3.125 1.00 91.50 266 ALA A CA 1
ATOM 2118 C C . ALA A 1 266 ? -16.343 9.615 -2.668 1.00 91.50 266 ALA A C 1
ATOM 2120 O O . ALA A 1 266 ? -16.940 9.485 -1.595 1.00 91.50 266 ALA A O 1
ATOM 2121 N N . ILE A 1 267 ? -16.556 10.645 -3.492 1.00 92.19 267 ILE A N 1
ATOM 2122 C CA . ILE A 1 267 ? -17.502 11.737 -3.218 1.00 92.19 267 ILE A CA 1
ATOM 2123 C C . ILE A 1 267 ? -18.933 11.193 -3.147 1.00 92.19 267 ILE A C 1
ATOM 2125 O O . ILE A 1 267 ? -19.651 11.446 -2.176 1.00 92.19 267 ILE A O 1
ATOM 2129 N N . ARG A 1 268 ? -19.343 10.385 -4.135 1.00 92.56 268 ARG A N 1
ATOM 2130 C CA . ARG A 1 268 ? -20.683 9.782 -4.171 1.00 92.56 268 ARG A CA 1
ATOM 2131 C C . ARG A 1 268 ? -20.921 8.863 -2.975 1.00 92.56 268 ARG A C 1
ATOM 2133 O O . ARG A 1 268 ? -22.008 8.885 -2.400 1.00 92.56 268 ARG A O 1
ATOM 2140 N N . TYR A 1 269 ? -19.921 8.068 -2.593 1.00 89.31 269 TYR A N 1
ATOM 2141 C CA . TYR A 1 269 ? -20.015 7.174 -1.441 1.00 89.31 269 TYR A CA 1
ATOM 2142 C C . TYR A 1 269 ? -20.248 7.946 -0.135 1.00 89.31 269 TYR A C 1
ATOM 2144 O O . TYR A 1 269 ? -21.105 7.552 0.655 1.00 89.31 269 TYR A O 1
ATOM 2152 N N . ASP A 1 270 ? -19.545 9.066 0.069 1.00 89.38 270 ASP A N 1
ATOM 2153 C CA . ASP A 1 270 ? -19.746 9.929 1.239 1.00 89.38 270 ASP A CA 1
ATOM 2154 C C . ASP A 1 270 ? -21.155 10.544 1.252 1.00 89.38 270 ASP A C 1
ATOM 2156 O O . ASP A 1 270 ? -21.857 10.465 2.262 1.00 89.38 270 ASP A O 1
ATOM 2160 N N . TRP A 1 271 ? -21.610 11.073 0.110 1.00 89.75 271 TRP A N 1
ATOM 2161 C CA . TRP A 1 271 ? -22.932 11.693 -0.020 1.00 89.75 271 TRP A CA 1
ATOM 2162 C C . TRP A 1 271 ? -24.082 10.717 0.267 1.00 89.75 271 TRP A C 1
ATOM 2164 O O . TRP A 1 271 ? -24.962 11.013 1.079 1.00 89.75 271 TRP A O 1
ATOM 2174 N N . VAL A 1 272 ? -24.057 9.522 -0.339 1.00 90.31 272 VAL A N 1
ATOM 2175 C CA . VAL A 1 272 ? -25.095 8.495 -0.125 1.00 90.31 272 VAL A CA 1
ATOM 2176 C C . VAL A 1 272 ? -25.170 8.094 1.348 1.00 90.31 272 VAL A C 1
ATOM 2178 O O . VAL A 1 272 ? -26.265 7.890 1.877 1.00 90.31 272 VAL A O 1
ATOM 2181 N N . LEU A 1 273 ? -24.024 7.979 2.026 1.00 86.69 273 LEU A N 1
ATOM 2182 C CA . LEU A 1 273 ? -24.001 7.544 3.419 1.00 86.69 273 LEU A CA 1
ATOM 2183 C C . LEU A 1 273 ? -24.525 8.626 4.368 1.00 86.69 273 LEU A C 1
ATOM 2185 O O . LEU A 1 273 ? -25.283 8.302 5.279 1.00 86.69 273 LEU A O 1
ATOM 2189 N N . ARG A 1 274 ? -24.201 9.903 4.117 1.00 88.06 274 ARG A N 1
ATOM 2190 C CA . ARG A 1 274 ? -24.780 11.033 4.865 1.00 88.06 274 ARG A CA 1
ATOM 2191 C C . ARG A 1 274 ? -26.300 11.073 4.735 1.00 88.06 274 ARG A C 1
ATOM 2193 O O . ARG A 1 274 ? -26.980 11.198 5.746 1.00 88.06 274 ARG A O 1
ATOM 2200 N N . LYS A 1 275 ? -26.827 10.879 3.519 1.00 91.19 275 LYS A N 1
ATOM 2201 C CA . LYS A 1 275 ? -28.277 10.850 3.271 1.00 91.19 275 LYS A CA 1
ATOM 2202 C C . LYS A 1 275 ? -28.978 9.702 4.009 1.00 91.19 275 LYS A C 1
ATOM 2204 O O . LYS A 1 275 ? -30.081 9.876 4.508 1.00 91.19 275 LYS A O 1
ATOM 2209 N N . LYS A 1 276 ? -28.350 8.523 4.104 1.00 90.19 276 LYS A N 1
ATOM 2210 C CA . LYS A 1 276 ? -28.906 7.403 4.886 1.00 90.19 276 LYS A CA 1
ATOM 2211 C C . LYS A 1 276 ? -28.945 7.700 6.384 1.00 90.19 276 LYS A C 1
ATOM 2213 O O . LYS A 1 276 ? -29.923 7.350 7.027 1.00 90.19 276 LY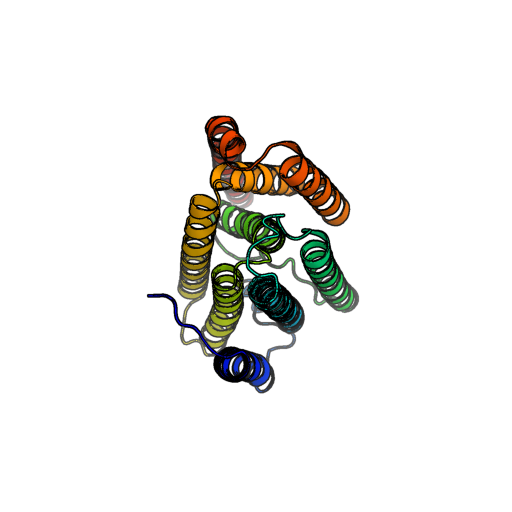S A O 1
ATOM 2218 N N . LEU A 1 277 ? -27.907 8.342 6.918 1.00 87.19 277 LEU A N 1
ATOM 2219 C CA . LEU A 1 277 ? -27.844 8.694 8.337 1.00 87.19 277 LEU A CA 1
ATOM 2220 C C . LEU A 1 277 ? -28.866 9.774 8.706 1.00 87.19 277 LEU A C 1
ATOM 2222 O O . LEU A 1 277 ? -29.512 9.648 9.739 1.00 87.19 277 LEU A O 1
ATOM 2226 N N . SER A 1 278 ? -29.069 10.784 7.852 1.00 90.56 278 SER A N 1
ATOM 2227 C CA . SER A 1 278 ? -30.081 11.821 8.101 1.00 90.56 278 SER A CA 1
ATOM 2228 C C . SER A 1 278 ? -31.507 11.264 8.103 1.00 90.56 278 SER A C 1
ATOM 2230 O O . SER A 1 278 ? -32.338 11.741 8.860 1.00 90.56 278 SER A O 1
ATOM 2232 N N . LEU A 1 279 ? -31.786 10.238 7.289 1.00 93.19 279 LEU A N 1
ATOM 2233 C CA . LEU A 1 279 ? -33.095 9.570 7.243 1.00 93.19 279 LEU A CA 1
ATOM 2234 C C . LEU A 1 279 ? -33.358 8.632 8.431 1.00 93.19 279 LEU A C 1
ATOM 2236 O O . LEU A 1 279 ? -34.490 8.218 8.617 1.00 93.19 279 LEU A O 1
ATOM 2240 N N . GLN A 1 280 ? -32.335 8.248 9.198 1.00 91.25 280 GLN A N 1
ATOM 2241 C CA . GLN A 1 280 ? -32.501 7.415 10.398 1.00 91.25 280 GLN A CA 1
ATOM 2242 C C . GLN A 1 280 ? -32.695 8.241 11.677 1.00 91.25 280 GLN A C 1
ATOM 2244 O O . GLN A 1 280 ? -32.964 7.668 12.727 1.00 91.25 280 GLN A O 1
ATOM 2249 N N . GLN A 1 281 ? -32.491 9.560 11.607 1.00 88.00 281 GLN A N 1
ATOM 2250 C CA . GLN A 1 281 ? -32.552 10.471 12.754 1.00 88.00 281 GLN A CA 1
ATOM 2251 C C . GLN A 1 281 ? -33.834 11.314 12.808 1.00 88.00 281 GLN A C 1
ATOM 2253 O O . GLN A 1 281 ? -34.040 11.993 13.811 1.00 88.00 281 GLN A O 1
ATOM 2258 N N . GLY A 1 282 ? -34.652 11.297 11.753 1.00 81.19 282 GLY A N 1
ATOM 2259 C CA . GLY A 1 282 ? -35.966 11.946 11.697 1.00 81.19 282 GLY A CA 1
ATOM 2260 C C . GLY A 1 282 ? -37.063 10.904 11.626 1.00 81.19 282 GLY A C 1
ATOM 2261 O O . GLY A 1 282 ? -38.109 11.141 12.261 1.00 81.19 282 GLY A O 1
#